Pr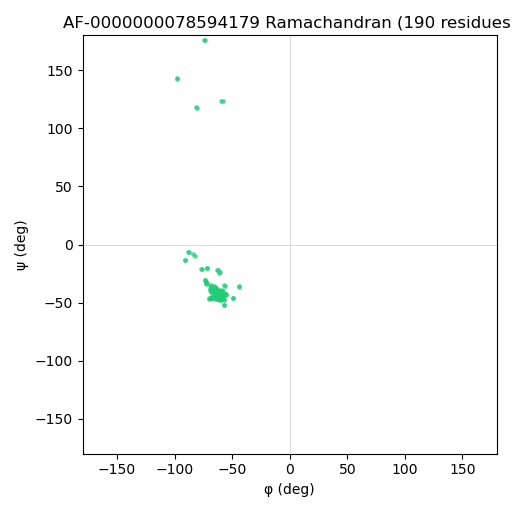otein AF-0000000078594179 (afdb_homodimer)

InterPro domains:
  IPR049215 Protein of unknown function DUF6809 [PF20648] (23-86)

Sequence (194 aa):
MDKDFEDTVKYFMERRISKILLNLKNNAEYNELKIRSRNIENKIMNKLNSEEQNLFIKYEDILDEQLDIAMGKIYKTGFEDSIKIINGIKNIKHMKLMDKDFEDTVKYFMERRISKILLNLKNNAEYNELKIRSRNIENKIMNKLNSEEQNLFIKYEDILDEQLDIAMGKIYKTGFEDSIKIINGIKNIKHMKL

Organism: NCBI:txid1408889

Structure (mmCIF, N/CA/C/O backbone):
data_AF-0000000078594179-model_v1
#
loop_
_entity.id
_entity.type
_entity.pdbx_description
1 polymer 'Uncharacterized protein'
#
loop_
_atom_site.group_PDB
_atom_site.id
_atom_site.type_symbol
_atom_site.label_atom_id
_atom_site.label_alt_id
_atom_site.label_comp_id
_atom_site.label_asym_id
_atom_site.label_entity_id
_atom_site.label_seq_id
_atom_site.pdbx_PDB_ins_code
_atom_site.Cartn_x
_atom_site.Cartn_y
_atom_site.Cartn_z
_atom_site.occupancy
_atom_site.B_iso_or_equiv
_atom_site.auth_seq_id
_atom_site.auth_comp_id
_atom_site.auth_asym_id
_atom_site.auth_atom_id
_atom_site.pdbx_PDB_model_num
ATOM 1 N N . MET A 1 1 ? 11.781 24.422 0.524 1 51.72 1 MET A N 1
ATOM 2 C CA . MET A 1 1 ? 12.047 23.781 1.803 1 51.72 1 MET A CA 1
ATOM 3 C C . MET A 1 1 ? 13.508 23.328 1.893 1 51.72 1 MET A C 1
ATOM 5 O O . MET A 1 1 ? 14.109 22.953 0.884 1 51.72 1 MET A O 1
ATOM 9 N N . ASP A 1 2 ? 14.195 23.562 2.992 1 61.47 2 ASP A N 1
ATOM 10 C CA . ASP A 1 2 ? 15.594 23.234 3.262 1 61.47 2 ASP A CA 1
ATOM 11 C C . ASP A 1 2 ? 15.844 21.734 3.148 1 61.47 2 ASP A C 1
ATOM 13 O O . ASP A 1 2 ? 15.008 20.922 3.572 1 61.47 2 ASP A O 1
ATOM 17 N N . LYS A 1 3 ? 16.719 21.359 2.357 1 70.81 3 LYS A N 1
ATOM 18 C CA . LYS A 1 3 ? 17.109 19.969 2.102 1 70.81 3 LYS A CA 1
ATOM 19 C C . LYS A 1 3 ? 17.234 19.188 3.404 1 70.81 3 LYS A C 1
ATOM 21 O O . LYS A 1 3 ? 16.859 18.016 3.469 1 70.81 3 LYS A O 1
ATOM 26 N N . ASP A 1 4 ? 17.688 19.875 4.348 1 67.38 4 ASP A N 1
ATOM 27 C CA . ASP A 1 4 ? 17.844 19.25 5.652 1 67.38 4 ASP A CA 1
ATOM 28 C C . ASP A 1 4 ? 16.484 18.875 6.25 1 67.38 4 ASP A C 1
ATOM 30 O O . ASP A 1 4 ? 16.328 17.797 6.824 1 67.38 4 ASP A O 1
ATOM 34 N N . PHE A 1 5 ? 15.523 19.812 6.02 1 66.62 5 PHE A N 1
ATOM 35 C CA . PHE A 1 5 ? 14.18 19.578 6.531 1 66.62 5 PHE A CA 1
ATOM 36 C C . PHE A 1 5 ? 13.516 18.438 5.785 1 66.62 5 PHE A C 1
ATOM 38 O O . PHE A 1 5 ? 12.898 17.562 6.398 1 66.62 5 PHE A O 1
ATOM 45 N N . GLU A 1 6 ? 13.805 18.359 4.527 1 71.06 6 GLU A N 1
ATOM 46 C CA . GLU A 1 6 ? 13.234 17.297 3.693 1 71.06 6 GLU A CA 1
ATOM 47 C C . GLU A 1 6 ? 13.797 15.93 4.078 1 71.06 6 GLU A C 1
ATOM 49 O O . GLU A 1 6 ? 13.047 14.953 4.16 1 71.06 6 GLU A O 1
ATOM 54 N N . ASP A 1 7 ? 15.07 15.969 4.395 1 74.81 7 ASP A N 1
ATOM 55 C CA . ASP A 1 7 ? 15.703 14.719 4.797 1 74.81 7 ASP A CA 1
ATOM 56 C C . ASP A 1 7 ? 15.18 14.242 6.148 1 74.81 7 ASP A C 1
ATOM 58 O O . ASP A 1 7 ? 14.969 13.039 6.352 1 74.81 7 ASP A O 1
ATOM 62 N N . THR A 1 8 ? 15 15.188 6.953 1 73.12 8 THR A N 1
ATOM 63 C CA . THR A 1 8 ? 14.477 14.859 8.273 1 73.12 8 THR A CA 1
ATOM 64 C C . THR A 1 8 ? 13.047 14.328 8.172 1 73.12 8 THR A C 1
ATOM 66 O O . THR A 1 8 ? 12.703 13.328 8.805 1 73.12 8 THR A O 1
ATOM 69 N N . VAL A 1 9 ? 12.344 14.922 7.316 1 72.25 9 VAL A N 1
ATOM 70 C CA . VAL A 1 9 ? 10.961 14.492 7.137 1 72.25 9 VAL A CA 1
ATOM 71 C C . VAL A 1 9 ? 10.922 13.094 6.523 1 72.25 9 VAL A C 1
ATOM 73 O O . VAL A 1 9 ? 10.125 12.25 6.938 1 72.25 9 VAL A O 1
ATOM 76 N N . LYS A 1 10 ? 11.828 12.938 5.605 1 77.38 10 LYS A N 1
ATOM 77 C CA . LYS A 1 10 ? 11.898 11.633 4.949 1 77.38 10 LYS A CA 1
ATOM 78 C C . LYS A 1 10 ? 12.211 10.523 5.953 1 77.38 10 LYS A C 1
ATOM 80 O O . LYS A 1 10 ? 11.586 9.461 5.93 1 77.38 10 LYS A O 1
ATOM 85 N N . TYR A 1 11 ? 13.242 10.883 6.75 1 79.44 11 TYR A N 1
ATOM 86 C CA . TYR A 1 11 ? 13.609 9.906 7.766 1 79.44 11 TYR A CA 1
ATOM 87 C C . TYR A 1 11 ? 12.445 9.625 8.711 1 79.44 11 TYR A C 1
ATOM 89 O O . TYR A 1 11 ? 12.148 8.469 9.016 1 79.44 11 TYR A O 1
ATOM 97 N N . PHE A 1 12 ? 11.859 10.648 9.156 1 81 12 PHE A N 1
ATOM 98 C CA . PHE A 1 12 ? 10.703 10.531 10.047 1 81 12 PHE A CA 1
ATOM 99 C C . PHE A 1 12 ? 9.586 9.734 9.383 1 81 12 PHE A C 1
ATOM 101 O O . PHE A 1 12 ? 9 8.844 10.008 1 81 12 PHE A O 1
ATOM 108 N N . MET A 1 13 ? 9.398 9.953 8.172 1 83.94 13 MET A N 1
ATOM 109 C CA . MET A 1 13 ? 8.344 9.289 7.41 1 83.94 13 MET A CA 1
ATOM 110 C C . MET A 1 13 ? 8.586 7.781 7.348 1 83.94 13 MET A C 1
ATOM 112 O O . MET A 1 13 ? 7.66 6.992 7.551 1 83.94 13 MET A O 1
ATOM 116 N N . GLU A 1 14 ? 9.797 7.43 7.07 1 83.62 14 GLU A N 1
ATOM 117 C CA . GLU A 1 14 ? 10.133 6.016 6.941 1 83.62 14 GLU A CA 1
ATOM 118 C C . GLU A 1 14 ? 9.898 5.273 8.258 1 83.62 14 GLU A C 1
ATOM 120 O O . GLU A 1 14 ? 9.391 4.152 8.258 1 83.62 14 GLU A O 1
ATOM 125 N N . ARG A 1 15 ? 10.305 5.957 9.242 1 83.94 15 ARG A N 1
ATOM 126 C CA . ARG A 1 15 ? 10.125 5.348 10.555 1 83.94 15 ARG A CA 1
ATOM 127 C C . ARG A 1 15 ? 8.641 5.238 10.906 1 83.94 15 ARG A C 1
ATOM 129 O O . ARG A 1 15 ? 8.211 4.234 11.477 1 83.94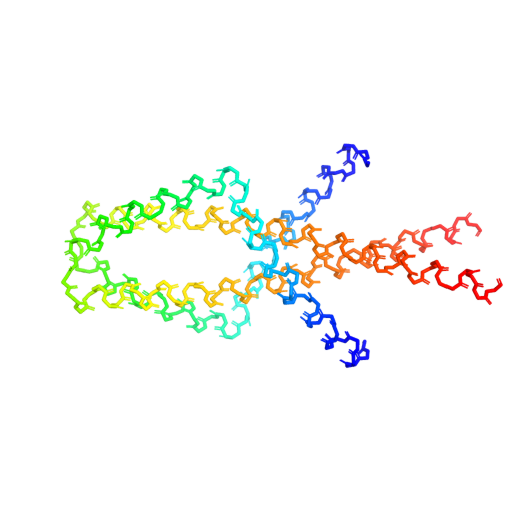 15 ARG A O 1
ATOM 136 N N . ARG A 1 16 ? 7.926 6.23 10.578 1 84.75 16 ARG A N 1
ATOM 137 C CA . ARG A 1 16 ? 6.496 6.25 10.875 1 84.75 16 ARG A CA 1
ATOM 138 C C . ARG A 1 16 ? 5.754 5.195 10.062 1 84.75 16 ARG A C 1
ATOM 140 O O . ARG A 1 16 ? 4.891 4.492 10.594 1 84.75 16 ARG A O 1
ATOM 147 N N . ILE A 1 17 ? 6.16 5.086 8.844 1 86.25 17 ILE A N 1
ATOM 148 C CA . ILE A 1 17 ? 5.52 4.105 7.977 1 86.25 17 ILE A CA 1
ATOM 149 C C . ILE A 1 17 ? 5.758 2.697 8.523 1 86.25 17 ILE A C 1
ATOM 151 O O . ILE A 1 17 ? 4.836 1.881 8.57 1 86.25 17 ILE A O 1
ATOM 155 N N . SER A 1 18 ? 7.008 2.469 8.906 1 84.81 18 SER A N 1
ATOM 156 C CA . SER A 1 18 ? 7.332 1.173 9.492 1 84.81 18 SER A CA 1
ATOM 157 C C . SER A 1 18 ? 6.457 0.879 10.703 1 84.81 18 SER A C 1
ATOM 159 O O . SER A 1 18 ? 5.969 -0.24 10.867 1 84.81 18 SER A O 1
ATOM 161 N N . LYS A 1 19 ? 6.289 1.886 11.508 1 87.25 19 LYS A N 1
ATOM 162 C CA . LYS A 1 19 ? 5.465 1.727 12.703 1 87.25 19 LYS A CA 1
ATOM 163 C C . LYS A 1 19 ? 4.004 1.475 12.336 1 87.25 19 LYS A C 1
ATOM 165 O O . LYS A 1 19 ? 3.334 0.655 12.969 1 87.25 19 LYS A O 1
ATOM 170 N N . ILE A 1 20 ? 3.555 2.121 11.352 1 87.69 20 ILE A N 1
ATOM 171 C CA . ILE A 1 20 ? 2.182 1.957 10.891 1 87.69 20 ILE A CA 1
ATOM 172 C C . ILE A 1 20 ? 1.968 0.526 10.398 1 87.69 20 ILE A C 1
ATOM 174 O O . ILE A 1 20 ? 0.98 -0.118 10.758 1 87.69 20 ILE A O 1
ATOM 178 N N . LEU A 1 21 ? 2.934 0.076 9.633 1 85.88 21 LEU A N 1
ATOM 179 C CA . LEU A 1 21 ? 2.824 -1.272 9.086 1 85.88 21 LEU A CA 1
ATOM 180 C C . LEU A 1 21 ? 2.809 -2.312 10.203 1 85.88 21 LEU A C 1
ATOM 182 O O . LEU A 1 21 ? 2.057 -3.287 10.133 1 85.88 21 LEU A O 1
ATOM 186 N N . LEU A 1 22 ? 3.605 -2.061 11.188 1 86.12 22 LEU A N 1
ATOM 187 C CA . LEU A 1 22 ? 3.625 -2.961 12.336 1 86.12 22 LEU A CA 1
ATOM 188 C C . LEU A 1 22 ? 2.281 -2.949 13.062 1 86.12 22 LEU A C 1
ATOM 190 O O . LEU A 1 22 ? 1.791 -3.998 13.484 1 86.12 22 LEU A O 1
ATOM 194 N N . ASN A 1 23 ? 1.723 -1.773 13.102 1 88 23 ASN A N 1
ATOM 195 C CA . ASN A 1 23 ? 0.461 -1.625 13.812 1 88 23 ASN A CA 1
ATOM 196 C C . ASN A 1 23 ? -0.711 -2.178 13.008 1 88 23 ASN A C 1
ATOM 198 O O . ASN A 1 23 ? -1.782 -2.436 13.562 1 88 23 ASN A O 1
ATOM 202 N N . LEU A 1 24 ? -0.526 -2.273 11.773 1 88.25 24 LEU A N 1
ATOM 203 C CA . LEU A 1 24 ? -1.584 -2.824 10.93 1 88.25 24 LEU A CA 1
ATOM 204 C C . LEU A 1 24 ? -1.908 -4.258 11.336 1 88.25 24 LEU A C 1
ATOM 206 O O . LEU A 1 24 ? -3.02 -4.738 11.102 1 88.25 24 LEU A O 1
ATOM 210 N N . LYS A 1 25 ? -0.965 -4.887 11.945 1 86 25 LYS A N 1
ATOM 211 C CA . LYS A 1 25 ? -1.179 -6.25 12.414 1 86 25 LYS A CA 1
ATOM 212 C C . LYS A 1 25 ? -2.279 -6.301 13.477 1 86 25 LYS A C 1
ATOM 214 O O . LYS A 1 25 ? -2.857 -7.359 13.727 1 86 25 LYS A O 1
ATOM 219 N N . ASN A 1 26 ? -2.482 -5.164 14.062 1 88.88 26 ASN A N 1
ATOM 220 C CA . ASN A 1 26 ? -3.516 -5.094 15.094 1 88.88 26 ASN A CA 1
ATOM 221 C C . ASN A 1 26 ? -4.883 -4.773 14.492 1 88.88 26 ASN A C 1
ATOM 223 O O . ASN A 1 26 ? -5.891 -4.758 15.203 1 88.88 26 ASN A O 1
ATOM 227 N N . ASN A 1 27 ? -4.945 -4.5 13.281 1 90.62 27 ASN A N 1
ATOM 228 C CA . ASN A 1 27 ? -6.203 -4.293 12.57 1 90.62 27 ASN A CA 1
ATOM 229 C C . ASN A 1 27 ? -6.852 -5.621 12.188 1 90.62 27 ASN A C 1
ATOM 231 O O . ASN A 1 27 ? -6.293 -6.383 11.391 1 90.62 27 ASN A O 1
ATOM 235 N N . ALA A 1 28 ? -8.008 -5.824 12.727 1 92.94 28 ALA A N 1
ATOM 236 C CA . ALA A 1 28 ? -8.664 -7.121 12.578 1 92.94 28 ALA A CA 1
ATOM 237 C C . ALA A 1 28 ? -8.961 -7.422 11.117 1 92.94 28 ALA A C 1
ATOM 239 O O . ALA A 1 28 ? -8.734 -8.539 10.648 1 92.94 28 ALA A O 1
ATOM 240 N N . GLU A 1 29 ? -9.492 -6.406 10.438 1 94.25 29 GLU A N 1
ATOM 241 C CA . GLU A 1 29 ? -9.828 -6.598 9.031 1 94.25 29 GLU A CA 1
ATOM 242 C C . GLU A 1 29 ? -8.578 -6.883 8.203 1 94.25 29 GLU A C 1
ATOM 244 O O . GLU A 1 29 ? -8.57 -7.789 7.367 1 94.25 29 GLU A O 1
ATOM 249 N N . TYR A 1 30 ? -7.586 -6.199 8.406 1 93.94 30 TYR A N 1
ATOM 250 C CA . TYR A 1 30 ? -6.324 -6.395 7.703 1 93.94 30 TYR A CA 1
ATOM 251 C C . TYR A 1 30 ? -5.77 -7.793 7.957 1 93.94 30 TYR A C 1
ATOM 253 O O . TYR A 1 30 ? -5.324 -8.469 7.027 1 93.94 30 TYR A O 1
ATOM 261 N N . ASN A 1 31 ? -5.797 -8.188 9.164 1 93.94 31 ASN A N 1
ATOM 262 C CA . ASN A 1 31 ? -5.281 -9.5 9.539 1 93.94 31 ASN A CA 1
ATOM 263 C C . ASN A 1 31 ? -6.074 -10.625 8.883 1 93.94 31 ASN A C 1
ATOM 265 O O . ASN A 1 31 ? -5.496 -11.625 8.453 1 93.94 31 ASN A O 1
ATOM 269 N N . GLU A 1 32 ? -7.336 -10.406 8.898 1 96.31 32 GLU A N 1
ATOM 270 C CA . GLU A 1 32 ? -8.164 -11.406 8.234 1 96.31 32 GLU A CA 1
ATOM 271 C C . GLU A 1 32 ? -7.793 -11.531 6.754 1 96.31 32 GLU A C 1
ATOM 273 O O . GLU A 1 32 ? -7.688 -12.641 6.23 1 96.31 32 GLU A O 1
ATOM 278 N N . LEU A 1 33 ? -7.656 -10.445 6.117 1 95.94 33 LEU A N 1
ATOM 279 C CA . LEU A 1 33 ? -7.262 -10.438 4.715 1 95.94 33 LEU A CA 1
ATOM 280 C C . LEU A 1 33 ? -5.895 -11.086 4.531 1 95.94 33 LEU A C 1
ATOM 282 O O . LEU A 1 33 ? -5.676 -11.828 3.57 1 95.94 33 LEU A O 1
ATOM 286 N N . LYS A 1 34 ? -4.969 -10.812 5.441 1 94.06 34 LYS A N 1
ATOM 287 C CA . LYS A 1 34 ? -3.637 -11.406 5.383 1 94.06 34 LYS A CA 1
ATOM 288 C C . LYS A 1 34 ? -3.709 -12.93 5.48 1 94.06 34 LYS A C 1
ATOM 290 O O . LYS A 1 34 ? -3.029 -13.641 4.734 1 94.06 34 LYS A O 1
ATOM 295 N N . ILE A 1 35 ? -4.484 -13.414 6.363 1 95.75 35 ILE A N 1
ATOM 296 C CA . ILE A 1 35 ? -4.664 -14.852 6.531 1 95.75 35 ILE A CA 1
ATOM 297 C C . ILE A 1 35 ? -5.25 -15.453 5.258 1 95.75 35 ILE A C 1
ATOM 299 O O . ILE A 1 35 ? -4.777 -16.484 4.777 1 95.75 35 ILE A O 1
ATOM 303 N N . ARG A 1 36 ? -6.273 -14.812 4.727 1 96.25 36 ARG A N 1
ATOM 304 C CA . ARG A 1 36 ? -6.91 -15.297 3.508 1 96.25 36 ARG A CA 1
ATOM 305 C C . ARG A 1 36 ? -5.922 -15.336 2.35 1 96.25 36 ARG A C 1
ATOM 307 O O . ARG A 1 36 ? -5.863 -16.328 1.609 1 96.25 36 ARG A O 1
ATOM 314 N N . SER A 1 37 ? -5.133 -14.273 2.162 1 96.31 37 SER A N 1
ATOM 315 C CA . SER A 1 37 ? -4.156 -14.242 1.078 1 96.31 37 SER A CA 1
ATOM 316 C C . SER A 1 37 ? -3.088 -15.312 1.26 1 96.31 37 SER A C 1
ATOM 318 O O . SER A 1 37 ? -2.676 -15.953 0.292 1 96.31 37 SER A O 1
ATOM 320 N N . ARG A 1 38 ? -2.656 -15.539 2.496 1 95.44 38 ARG A N 1
ATOM 321 C CA . ARG A 1 38 ? -1.654 -16.562 2.777 1 95.44 38 ARG A CA 1
ATOM 322 C C . ARG A 1 38 ? -2.18 -17.953 2.439 1 95.44 38 ARG A C 1
ATOM 324 O O . ARG A 1 38 ? -1.444 -18.797 1.912 1 95.44 38 ARG A O 1
ATOM 331 N N . ASN A 1 39 ? -3.424 -18.188 2.805 1 96.75 39 ASN A N 1
ATOM 332 C CA . ASN A 1 39 ? -4.035 -19.484 2.482 1 96.75 39 ASN A CA 1
ATOM 333 C C . ASN A 1 39 ? -4.039 -19.734 0.977 1 96.75 39 ASN A C 1
ATOM 335 O O . ASN A 1 39 ? -3.717 -20.828 0.529 1 96.75 39 ASN A O 1
ATOM 339 N N . ILE A 1 40 ? -4.375 -18.781 0.259 1 95.94 40 ILE A N 1
ATOM 340 C CA . ILE A 1 40 ? -4.422 -18.922 -1.192 1 95.94 40 ILE A CA 1
ATOM 341 C C . ILE A 1 40 ? -3.004 -19.078 -1.742 1 95.94 40 ILE A C 1
ATOM 343 O O .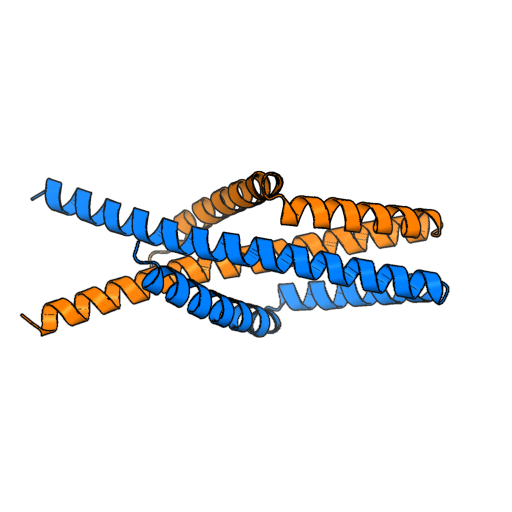 ILE A 1 40 ? -2.762 -19.906 -2.625 1 95.94 40 ILE A O 1
ATOM 347 N N . GLU A 1 41 ? -2.078 -18.203 -1.248 1 95.56 41 GLU A N 1
ATOM 348 C CA . GLU A 1 41 ? -0.669 -18.312 -1.617 1 95.56 41 GLU A CA 1
ATOM 349 C C . GLU A 1 41 ? -0.168 -19.75 -1.435 1 95.56 41 GLU A C 1
ATOM 351 O O . GLU A 1 41 ? 0.475 -20.297 -2.326 1 95.56 41 GLU A O 1
ATOM 356 N N . ASN A 1 42 ? -0.465 -20.359 -0.345 1 95.75 42 ASN A N 1
ATOM 357 C CA . ASN A 1 42 ? -0.043 -21.734 -0.068 1 95.75 42 ASN A CA 1
ATOM 358 C C . ASN A 1 42 ? -0.627 -22.703 -1.078 1 95.75 42 ASN A C 1
ATOM 360 O O . ASN A 1 42 ? 0.067 -23.609 -1.543 1 95.75 42 ASN A O 1
ATOM 364 N N . LYS A 1 43 ? -1.898 -22.547 -1.332 1 95 43 LYS A N 1
ATOM 365 C CA . LYS A 1 43 ? -2.551 -23.422 -2.309 1 95 43 LYS A CA 1
ATOM 366 C C . LYS A 1 43 ? -1.881 -23.312 -3.676 1 95 43 LYS A C 1
ATOM 368 O O . LYS A 1 43 ? -1.657 -24.328 -4.344 1 95 43 LYS A O 1
ATOM 373 N N . ILE A 1 44 ? -1.537 -22.109 -4.07 1 94.31 44 ILE A N 1
ATOM 374 C CA . ILE A 1 44 ? -0.908 -21.859 -5.367 1 94.31 44 ILE A CA 1
ATOM 375 C C . ILE A 1 44 ? 0.515 -22.422 -5.359 1 94.31 44 ILE A C 1
ATOM 377 O O . ILE A 1 44 ? 0.924 -23.109 -6.293 1 94.31 44 ILE A O 1
ATOM 381 N N . MET A 1 45 ? 1.243 -22.141 -4.316 1 93.56 45 MET A N 1
ATOM 382 C CA . MET A 1 45 ? 2.625 -22.594 -4.176 1 93.56 45 MET A CA 1
ATOM 383 C C . MET A 1 45 ? 2.713 -24.109 -4.289 1 93.56 45 MET A C 1
ATOM 385 O O . MET A 1 45 ? 3.658 -24.641 -4.879 1 93.56 45 MET A O 1
ATOM 389 N N . ASN A 1 46 ? 1.721 -24.766 -3.791 1 94.31 46 ASN A N 1
ATOM 390 C CA . ASN A 1 46 ? 1.714 -26.219 -3.793 1 94.31 46 ASN A CA 1
ATOM 391 C C . ASN A 1 46 ? 1.506 -26.781 -5.199 1 94.31 46 ASN A C 1
ATOM 393 O O . ASN A 1 46 ? 1.785 -27.953 -5.453 1 94.31 46 ASN A O 1
ATOM 397 N N . LYS A 1 47 ? 0.98 -25.953 -6.039 1 92.12 47 LYS A N 1
ATOM 398 C CA . LYS A 1 47 ? 0.725 -26.406 -7.406 1 92.12 47 LYS A CA 1
ATOM 399 C C . LYS A 1 47 ? 1.925 -26.125 -8.305 1 92.12 47 LYS A C 1
ATOM 401 O O . LYS A 1 47 ? 2.008 -26.656 -9.422 1 92.12 47 LYS A O 1
ATOM 406 N N . LEU A 1 48 ? 2.838 -25.344 -7.867 1 93.38 48 LEU A N 1
ATOM 407 C CA . LEU A 1 48 ? 3.971 -24.875 -8.664 1 93.38 48 LEU A CA 1
ATOM 408 C C . LEU A 1 48 ? 5.211 -25.719 -8.383 1 93.38 48 LEU A C 1
ATOM 410 O O . LEU A 1 48 ? 5.391 -26.219 -7.266 1 93.38 48 LEU A O 1
ATOM 414 N N . ASN A 1 49 ? 6.008 -25.984 -9.414 1 94.06 49 ASN A N 1
ATOM 415 C CA . ASN A 1 49 ? 7.305 -26.609 -9.18 1 94.06 49 ASN A CA 1
ATOM 416 C C . ASN A 1 49 ? 8.297 -25.625 -8.578 1 94.06 49 ASN A C 1
ATOM 418 O O . ASN A 1 49 ? 7.973 -24.453 -8.367 1 94.06 49 ASN A O 1
ATOM 422 N N . SER A 1 50 ? 9.5 -26.031 -8.219 1 94.56 50 SER A N 1
ATOM 423 C CA . SER A 1 50 ? 10.461 -25.219 -7.473 1 94.56 50 SER A CA 1
ATOM 424 C C . SER A 1 50 ? 10.812 -23.938 -8.227 1 94.56 50 SER A C 1
ATOM 426 O O . SER A 1 50 ? 10.93 -22.875 -7.621 1 94.56 50 SER A O 1
ATOM 428 N N . GLU A 1 51 ? 11.062 -24 -9.531 1 93.81 51 GLU A N 1
ATOM 429 C CA . GLU A 1 51 ? 11.391 -22.828 -10.336 1 93.81 51 GLU A CA 1
ATOM 430 C C . GLU A 1 51 ? 10.242 -21.828 -10.328 1 93.81 51 GLU A C 1
ATOM 432 O O . GLU A 1 51 ? 10.469 -20.625 -10.172 1 93.81 51 GLU A O 1
ATOM 437 N N . GLU A 1 52 ? 9.07 -22.391 -10.43 1 91.94 52 GLU A N 1
ATOM 438 C CA . GLU A 1 52 ? 7.879 -21.547 -10.461 1 91.94 52 GLU A CA 1
ATOM 439 C C . GLU A 1 52 ? 7.586 -20.953 -9.086 1 91.94 52 GLU A C 1
ATOM 441 O O . GLU A 1 52 ? 7.105 -19.812 -8.984 1 91.94 52 GLU A O 1
ATOM 446 N N . GLN A 1 53 ? 7.883 -21.688 -8.047 1 94.94 53 GLN A N 1
ATOM 447 C CA . GLN A 1 53 ? 7.781 -21.156 -6.691 1 94.94 53 GLN A CA 1
ATOM 448 C C . GLN A 1 53 ? 8.719 -19.969 -6.5 1 94.94 53 GLN A C 1
ATOM 450 O O . GLN A 1 53 ? 8.344 -18.953 -5.891 1 94.94 53 GLN A O 1
ATOM 455 N N . ASN A 1 54 ? 9.836 -20.094 -7.043 1 95.69 54 ASN A N 1
ATOM 456 C CA . ASN A 1 54 ? 10.789 -18.984 -6.961 1 95.69 54 ASN A CA 1
ATOM 457 C C . ASN A 1 54 ? 10.297 -17.766 -7.715 1 95.69 54 ASN A C 1
ATOM 459 O O . ASN A 1 54 ? 10.516 -16.625 -7.273 1 95.69 54 ASN A O 1
ATOM 463 N N . LEU A 1 55 ? 9.68 -17.984 -8.836 1 94.62 55 LEU A N 1
ATOM 464 C CA . LEU A 1 55 ? 9.094 -16.891 -9.594 1 94.62 55 LEU A CA 1
ATOM 465 C C . LEU A 1 55 ? 8.016 -16.188 -8.781 1 94.62 55 LEU A C 1
ATOM 467 O O . LEU A 1 55 ? 7.926 -14.953 -8.789 1 94.62 55 LEU A O 1
ATOM 471 N N . PHE A 1 56 ? 7.223 -16.953 -8.062 1 95.75 56 PHE A N 1
ATOM 472 C CA . PHE A 1 56 ? 6.152 -16.406 -7.242 1 95.75 56 PHE A CA 1
ATOM 473 C C . PHE A 1 56 ? 6.719 -15.555 -6.105 1 95.75 56 PHE A C 1
ATOM 475 O O . PHE A 1 56 ? 6.199 -14.477 -5.809 1 95.75 56 PHE A O 1
ATOM 482 N N . ILE A 1 57 ? 7.773 -16.016 -5.531 1 95.81 57 ILE A N 1
ATOM 483 C CA . ILE A 1 57 ? 8.43 -15.273 -4.461 1 95.81 57 ILE A CA 1
ATOM 484 C C . ILE A 1 57 ? 8.961 -13.945 -5.004 1 95.81 57 ILE A C 1
ATOM 486 O O . ILE A 1 57 ? 8.805 -12.906 -4.367 1 95.81 57 ILE A O 1
ATOM 490 N N . LYS A 1 58 ? 9.555 -13.969 -6.18 1 96.31 58 LYS A N 1
ATOM 491 C CA . LYS A 1 58 ? 10.031 -12.742 -6.812 1 96.31 58 LYS A CA 1
ATOM 492 C C . LYS A 1 58 ? 8.883 -11.781 -7.086 1 96.31 58 LYS A C 1
ATOM 494 O O . LYS A 1 58 ? 9.023 -10.57 -6.902 1 96.31 58 LYS A O 1
ATOM 499 N N . TYR A 1 59 ? 7.777 -12.359 -7.523 1 96.81 59 TYR A N 1
ATOM 500 C CA . TYR A 1 59 ? 6.559 -11.594 -7.758 1 96.81 59 TYR A CA 1
ATOM 501 C C . TYR A 1 59 ? 6.129 -10.852 -6.492 1 96.81 59 TYR A C 1
ATOM 503 O O . TYR A 1 59 ? 5.84 -9.656 -6.531 1 96.81 59 TYR A O 1
ATOM 511 N N . GLU A 1 60 ? 6.113 -11.547 -5.395 1 94.31 60 GLU A N 1
ATOM 512 C CA . GLU A 1 60 ? 5.723 -10.953 -4.121 1 94.31 60 GLU A CA 1
ATOM 513 C C . GLU A 1 60 ? 6.703 -9.867 -3.695 1 94.31 60 GLU A C 1
ATOM 515 O O . GLU A 1 60 ? 6.297 -8.828 -3.162 1 94.31 60 GLU A O 1
ATOM 520 N N . ASP A 1 61 ? 7.973 -10.094 -3.908 1 95 61 ASP A N 1
ATOM 521 C CA . ASP A 1 61 ? 9 -9.102 -3.58 1 95 61 ASP A CA 1
ATOM 522 C C . ASP A 1 61 ? 8.781 -7.809 -4.355 1 95 61 ASP A C 1
ATOM 524 O O . ASP A 1 61 ? 8.914 -6.715 -3.799 1 95 61 ASP A O 1
ATOM 528 N N . ILE A 1 62 ? 8.508 -7.926 -5.57 1 95.75 62 ILE A N 1
ATOM 529 C CA . ILE A 1 62 ? 8.281 -6.762 -6.422 1 95.75 62 ILE A CA 1
ATOM 530 C C . ILE A 1 62 ? 7.043 -6.008 -5.953 1 95.75 62 ILE A C 1
ATOM 532 O O . ILE A 1 62 ? 7.031 -4.777 -5.918 1 95.75 62 ILE A O 1
ATOM 536 N N . LEU A 1 63 ? 5.977 -6.73 -5.574 1 93.19 63 LEU A N 1
ATOM 537 C CA . LEU A 1 63 ? 4.766 -6.105 -5.051 1 93.19 63 LEU A CA 1
ATOM 538 C C . LEU A 1 63 ? 5.07 -5.312 -3.783 1 93.19 63 LEU A C 1
ATOM 540 O O . LEU A 1 63 ? 4.527 -4.223 -3.584 1 93.19 63 LEU A O 1
ATOM 544 N N . ASP A 1 64 ? 5.918 -5.832 -2.898 1 90.06 64 ASP A N 1
ATOM 545 C CA . ASP A 1 64 ? 6.316 -5.141 -1.674 1 90.06 64 ASP A CA 1
ATOM 546 C C . ASP A 1 64 ? 7.055 -3.844 -1.989 1 90.06 64 ASP A C 1
ATOM 548 O O . ASP A 1 64 ? 6.852 -2.83 -1.318 1 90.06 64 ASP A O 1
ATOM 552 N N . GLU A 1 65 ? 7.879 -3.865 -2.967 1 91.38 65 GLU A N 1
ATOM 553 C CA . GLU A 1 65 ? 8.594 -2.662 -3.379 1 91.38 65 GLU A CA 1
ATOM 554 C C . GLU A 1 65 ? 7.633 -1.604 -3.91 1 91.38 65 GLU A C 1
ATOM 556 O O . GLU A 1 65 ? 7.781 -0.416 -3.613 1 91.38 65 GLU A O 1
ATOM 561 N N . GLN A 1 66 ? 6.676 -2.014 -4.707 1 91.44 66 GLN A N 1
ATOM 562 C CA . GLN A 1 66 ? 5.645 -1.1 -5.191 1 91.44 66 GLN A CA 1
ATOM 563 C C . GLN A 1 66 ? 4.883 -0.465 -4.035 1 91.44 66 GLN A C 1
ATOM 565 O O . GLN A 1 66 ? 4.617 0.738 -4.043 1 91.44 66 GLN A O 1
ATOM 570 N N . LEU A 1 67 ? 4.562 -1.271 -3.078 1 89.19 67 LEU A N 1
ATOM 571 C CA . LEU A 1 67 ? 3.83 -0.814 -1.902 1 89.19 67 LEU A CA 1
ATOM 572 C C . LEU A 1 67 ? 4.633 0.231 -1.134 1 89.19 67 LEU A C 1
ATOM 574 O O . LEU A 1 67 ? 4.078 1.231 -0.674 1 89.19 67 LEU A O 1
ATOM 578 N N . ASP A 1 68 ? 5.879 -0.028 -1.003 1 87.69 68 ASP A N 1
ATOM 579 C CA . ASP A 1 68 ? 6.742 0.916 -0.301 1 87.69 68 ASP A CA 1
ATOM 580 C C . ASP A 1 68 ? 6.707 2.291 -0.965 1 87.69 68 ASP A C 1
ATOM 582 O O . ASP A 1 68 ? 6.613 3.312 -0.283 1 87.69 68 ASP A O 1
ATOM 586 N N . ILE A 1 69 ? 6.785 2.309 -2.242 1 89.75 69 ILE A N 1
ATOM 587 C CA . ILE A 1 69 ? 6.77 3.564 -2.986 1 89.75 69 ILE A CA 1
ATOM 588 C C . ILE A 1 69 ? 5.426 4.262 -2.785 1 89.75 69 ILE A C 1
ATOM 590 O O . ILE A 1 69 ? 5.379 5.461 -2.494 1 89.75 69 ILE A O 1
ATOM 594 N N . ALA A 1 70 ? 4.348 3.516 -2.924 1 89.94 70 ALA A N 1
ATOM 595 C CA . ALA A 1 70 ? 3.008 4.074 -2.773 1 89.94 70 ALA A CA 1
ATOM 596 C C . ALA A 1 70 ? 2.801 4.637 -1.371 1 89.94 70 ALA A C 1
ATOM 598 O O . ALA A 1 70 ? 2.285 5.746 -1.21 1 89.94 70 ALA A O 1
ATOM 599 N N . MET A 1 71 ? 3.236 3.949 -0.369 1 88.62 71 MET A N 1
ATOM 600 C CA . MET A 1 71 ? 3.061 4.363 1.02 1 88.62 71 MET A CA 1
ATOM 601 C C . MET A 1 71 ? 3.822 5.656 1.303 1 88.62 71 MET A C 1
ATOM 603 O O . MET A 1 71 ? 3.326 6.531 2.012 1 88.62 71 MET A O 1
ATOM 607 N N . GLY A 1 72 ? 4.984 5.703 0.821 1 88.69 72 GLY A N 1
ATOM 608 C CA . GLY A 1 72 ? 5.746 6.934 0.975 1 88.69 72 GLY A CA 1
ATOM 609 C C . GLY A 1 72 ? 5.059 8.141 0.368 1 88.69 72 GLY A C 1
ATOM 610 O O . GLY A 1 72 ? 4.973 9.195 1 1 88.69 72 GLY A O 1
ATOM 611 N N . LYS A 1 73 ? 4.562 7.949 -0.807 1 89.25 73 LYS A N 1
ATOM 612 C CA . LYS A 1 73 ? 3.861 9.023 -1.502 1 89.25 73 LYS A CA 1
ATOM 613 C C . LYS A 1 73 ? 2.582 9.406 -0.767 1 89.25 73 LYS A C 1
ATOM 615 O O . LYS A 1 73 ? 2.248 10.594 -0.669 1 89.25 73 LYS A O 1
ATOM 620 N N . ILE A 1 74 ? 1.916 8.445 -0.292 1 91.62 74 ILE A N 1
ATOM 621 C CA . ILE A 1 74 ? 0.645 8.672 0.386 1 91.62 74 ILE A CA 1
ATOM 622 C C . ILE A 1 74 ? 0.888 9.414 1.699 1 91.62 74 ILE A C 1
ATOM 624 O O . ILE A 1 74 ? 0.185 10.383 2.014 1 91.62 74 ILE A O 1
ATOM 628 N N . TYR A 1 75 ? 1.831 8.992 2.441 1 90.94 75 TYR A N 1
ATOM 629 C CA . TYR A 1 75 ? 2.176 9.68 3.682 1 90.94 75 TYR A CA 1
ATOM 630 C C . TYR A 1 75 ? 2.521 11.141 3.422 1 90.94 75 TYR A C 1
ATOM 632 O O . TYR A 1 75 ? 2.014 12.039 4.102 1 90.94 75 TYR A O 1
ATOM 640 N N . LYS A 1 76 ? 3.408 11.352 2.5 1 88.25 76 LYS A N 1
ATOM 641 C CA . LYS A 1 76 ? 3.834 12.711 2.16 1 88.25 76 LYS A CA 1
ATOM 642 C C . LYS A 1 76 ? 2.643 13.578 1.758 1 88.25 76 LYS A C 1
ATOM 644 O O . LYS A 1 76 ? 2.545 14.734 2.166 1 88.25 76 LYS A O 1
ATOM 649 N N . THR A 1 77 ? 1.771 13.039 0.985 1 88 77 THR A N 1
ATOM 650 C CA . THR A 1 77 ? 0.603 13.781 0.528 1 88 77 THR A CA 1
ATOM 651 C C . THR A 1 77 ? -0.311 14.133 1.7 1 88 77 THR A C 1
ATOM 653 O O . THR A 1 77 ? -0.802 15.258 1.8 1 88 77 THR A O 1
ATOM 656 N N . GLY A 1 78 ? -0.564 13.125 2.557 1 87.69 78 GLY A N 1
ATOM 657 C CA . GLY A 1 78 ? -1.327 13.422 3.76 1 87.69 78 GLY A CA 1
ATOM 658 C C . GLY A 1 78 ? -0.722 14.539 4.594 1 87.69 78 GLY A C 1
ATOM 659 O O . GLY A 1 78 ? -1.434 15.43 5.055 1 87.69 78 GLY A O 1
ATOM 660 N N . PHE A 1 79 ? 0.524 14.523 4.754 1 86.19 79 PHE A N 1
ATOM 661 C CA . PHE A 1 79 ? 1.271 15.523 5.5 1 86.19 79 PHE A CA 1
ATOM 662 C C . PHE A 1 79 ? 1.115 16.906 4.863 1 86.19 79 PHE A C 1
ATOM 664 O O . PHE A 1 79 ? 0.792 17.875 5.547 1 86.19 79 PHE A O 1
ATOM 671 N N . GLU A 1 80 ? 1.276 16.953 3.588 1 86.25 80 GLU A N 1
ATOM 672 C CA . GLU A 1 80 ? 1.2 18.219 2.857 1 86.25 80 GLU A CA 1
ATOM 673 C C . GLU A 1 80 ? -0.219 18.766 2.869 1 86.25 80 GLU A C 1
ATOM 675 O O . GLU A 1 80 ? -0.413 19.984 2.959 1 86.25 80 GLU A O 1
ATOM 680 N N . ASP A 1 81 ? -1.179 17.891 2.729 1 85.94 81 ASP A N 1
ATOM 681 C CA . ASP A 1 81 ? -2.57 18.328 2.738 1 85.94 81 ASP A CA 1
ATOM 682 C C . ASP A 1 81 ? -2.936 18.969 4.078 1 85.94 81 ASP A C 1
ATOM 684 O O . ASP A 1 81 ? -3.686 19.953 4.125 1 85.94 81 ASP A O 1
ATOM 688 N N . SER A 1 82 ? -2.457 18.375 5.09 1 85.81 82 SER A N 1
ATOM 689 C CA 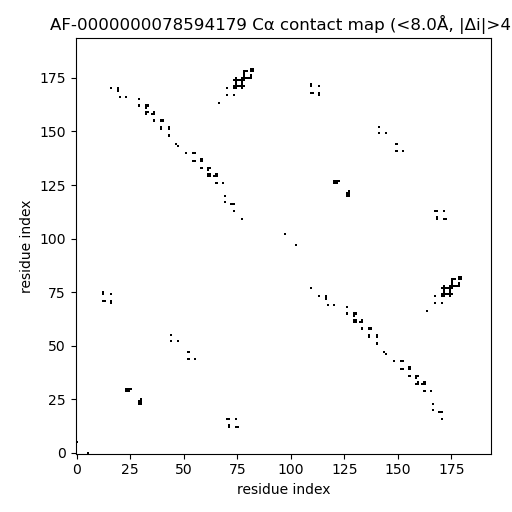. SER A 1 82 ? -2.719 18.938 6.414 1 85.81 82 SER A CA 1
ATOM 690 C C . SER A 1 82 ? -2.166 20.359 6.539 1 85.81 82 SER A C 1
ATOM 692 O O . SER A 1 82 ? -2.84 21.25 7.055 1 85.81 82 SER A O 1
ATOM 694 N N . ILE A 1 83 ? -0.985 20.578 6.047 1 83.12 83 ILE A N 1
ATOM 695 C CA . ILE A 1 83 ? -0.36 21.891 6.082 1 83.12 83 ILE A CA 1
ATOM 696 C C . ILE A 1 83 ? -1.203 22.891 5.285 1 83.12 83 ILE A C 1
ATOM 698 O O . ILE A 1 83 ? -1.438 24.016 5.73 1 83.12 83 ILE A O 1
ATOM 702 N N . LYS A 1 84 ? -1.66 22.453 4.164 1 82.94 84 LYS A N 1
ATOM 703 C CA . LYS A 1 84 ? -2.469 23.328 3.312 1 82.94 84 LYS A CA 1
ATOM 704 C C . LYS A 1 84 ? -3.777 23.703 4 1 82.94 84 LYS A C 1
ATOM 706 O O . LYS A 1 84 ? -4.211 24.859 3.928 1 82.94 84 LYS A O 1
ATOM 711 N N . ILE A 1 85 ? -4.363 22.797 4.637 1 80.25 85 ILE A N 1
ATOM 712 C CA . ILE A 1 85 ? -5.629 23.031 5.328 1 80.25 85 ILE A CA 1
ATOM 713 C C . ILE A 1 85 ? -5.402 23.984 6.504 1 80.25 85 ILE A C 1
ATOM 715 O O . ILE A 1 85 ? -6.156 24.938 6.688 1 80.25 85 ILE A O 1
ATOM 719 N N . ILE A 1 86 ? -4.426 23.75 7.219 1 79.44 86 ILE A N 1
ATOM 720 C CA . ILE A 1 86 ? -4.125 24.578 8.383 1 79.44 86 ILE A CA 1
ATOM 721 C C . ILE A 1 86 ? -3.818 26.016 7.938 1 79.44 86 ILE A C 1
ATOM 723 O O . ILE A 1 86 ? -4.293 26.969 8.547 1 79.44 86 ILE A O 1
ATOM 727 N N . ASN A 1 87 ? -3.049 26.047 6.871 1 77.69 87 ASN A N 1
ATOM 728 C CA . ASN A 1 87 ? -2.74 27.375 6.332 1 77.69 87 ASN A CA 1
ATOM 729 C C . ASN A 1 87 ? -3.99 28.062 5.793 1 77.69 87 ASN A C 1
ATOM 731 O O . ASN A 1 87 ? -4.145 29.281 5.941 1 77.69 87 ASN A O 1
ATOM 735 N N . GLY A 1 88 ? -4.82 27.312 5.219 1 69.75 88 GLY A N 1
ATOM 736 C CA . GLY A 1 88 ? -6.086 27.859 4.754 1 69.75 88 GLY A CA 1
ATOM 737 C C . GLY A 1 88 ? -6.961 28.375 5.883 1 69.75 88 GLY A C 1
ATOM 738 O O . GLY A 1 88 ? -7.547 29.453 5.773 1 69.75 88 GLY A O 1
ATOM 739 N N . ILE A 1 89 ? -7.016 27.688 6.906 1 70.06 89 ILE A N 1
ATOM 740 C CA . ILE A 1 89 ? -7.812 28.078 8.07 1 70.06 89 ILE A CA 1
ATOM 741 C C . ILE A 1 89 ? -7.227 29.328 8.703 1 70.06 89 ILE A C 1
ATOM 743 O O . ILE A 1 89 ? -7.965 30.25 9.07 1 70.06 89 ILE A O 1
ATOM 747 N N . LYS A 1 90 ? -5.961 29.453 8.742 1 74.56 90 LYS A N 1
ATOM 748 C CA . LYS A 1 90 ? -5.293 30.625 9.305 1 74.56 90 LYS A CA 1
ATOM 749 C C . LYS A 1 90 ? -5.559 31.875 8.461 1 74.56 90 LYS A C 1
ATOM 751 O O . LYS A 1 90 ? -5.801 32.969 9 1 74.56 90 LYS A O 1
ATOM 756 N N . ASN A 1 91 ? -5.562 31.641 7.223 1 74.06 91 ASN A N 1
ATOM 757 C CA . ASN A 1 91 ? -5.805 32.75 6.312 1 74.06 91 ASN A CA 1
ATOM 758 C C . ASN A 1 91 ? -7.234 33.281 6.434 1 74.06 91 ASN A C 1
ATOM 760 O O . ASN A 1 91 ? -7.465 34.469 6.375 1 74.06 91 ASN A O 1
ATOM 764 N N . ILE A 1 92 ? -8.133 32.406 6.594 1 67 92 ILE A N 1
ATOM 765 C CA . ILE A 1 92 ? -9.531 32.781 6.738 1 67 92 ILE A CA 1
ATOM 766 C C . ILE A 1 92 ? -9.734 33.531 8.062 1 67 92 ILE A C 1
ATOM 768 O O . ILE A 1 92 ? -10.422 34.562 8.117 1 67 92 ILE A O 1
ATOM 772 N N . LYS A 1 93 ? -9.133 33.125 9.07 1 71.31 93 LYS A N 1
ATOM 773 C CA . LYS A 1 93 ? -9.242 33.75 10.383 1 71.31 93 LYS A CA 1
ATOM 774 C C . LYS A 1 93 ? -8.617 35.156 10.375 1 71.31 93 LYS A C 1
ATOM 776 O O . LYS A 1 93 ? -9.156 36.094 10.992 1 71.31 93 LYS A O 1
ATOM 781 N N . HIS A 1 94 ? -7.598 35.375 9.695 1 71.19 94 HIS A N 1
ATOM 782 C CA . HIS A 1 94 ? -6.941 36.656 9.609 1 71.19 94 HIS A CA 1
ATOM 783 C C . HIS A 1 94 ? -7.762 37.656 8.773 1 71.19 94 HIS A C 1
ATOM 785 O O . HIS A 1 94 ? -7.676 38.875 8.969 1 71.19 94 HIS A O 1
ATOM 791 N N . MET A 1 95 ? -8.445 37.125 7.828 1 66 95 MET A N 1
ATOM 792 C CA . MET A 1 95 ? -9.281 38 7.012 1 66 95 MET A CA 1
ATOM 793 C C . MET A 1 95 ? -10.508 38.469 7.785 1 66 95 MET A C 1
ATOM 795 O O . MET A 1 95 ? -11.062 39.531 7.504 1 66 95 MET A O 1
ATOM 799 N N . LYS A 1 96 ? -10.992 37.75 8.602 1 64.31 96 LYS A N 1
ATOM 800 C CA . LYS A 1 96 ? -12.203 38.094 9.344 1 64.31 96 LYS A CA 1
ATOM 801 C C . LYS A 1 96 ? -11.883 39 10.531 1 64.31 96 LYS A C 1
ATOM 803 O O . LYS A 1 96 ? -12.797 39.5 11.18 1 64.31 96 LYS A O 1
ATOM 808 N N . LEU A 1 97 ? -10.703 39.188 10.859 1 48.69 97 LEU A N 1
ATOM 809 C CA . LEU A 1 97 ? -10.352 40.25 11.812 1 48.69 97 LEU A CA 1
ATOM 810 C C . LEU A 1 97 ? -9.977 41.531 11.086 1 48.69 97 LEU A C 1
ATOM 812 O O . LEU A 1 97 ? -9.367 41.5 10.016 1 48.69 97 LEU A O 1
ATOM 816 N N . MET B 1 1 ? -12.227 15.188 17.938 1 52.19 1 MET B N 1
ATOM 817 C CA . MET B 1 1 ? -12.547 15.781 16.656 1 52.19 1 MET B CA 1
ATOM 818 C C . MET B 1 1 ? -14.008 15.531 16.281 1 52.19 1 MET B C 1
ATOM 820 O O . MET B 1 1 ? -14.57 14.492 16.625 1 52.19 1 MET B O 1
ATOM 824 N N . ASP B 1 2 ? -14.75 16.516 15.805 1 62.84 2 ASP B N 1
ATOM 825 C CA . ASP B 1 2 ? -16.141 16.469 15.398 1 62.84 2 ASP B CA 1
ATOM 826 C C . ASP B 1 2 ? -16.375 15.438 14.305 1 62.84 2 ASP B C 1
ATOM 828 O O . ASP B 1 2 ? -15.547 15.297 13.398 1 62.84 2 ASP B O 1
ATOM 832 N N . LYS B 1 3 ? -17.219 14.555 14.516 1 71.19 3 LYS B N 1
ATOM 833 C CA . LYS B 1 3 ? -17.578 13.469 13.609 1 71.19 3 LYS B CA 1
ATOM 834 C C . LYS B 1 3 ? -17.734 13.977 12.18 1 71.19 3 LYS B C 1
ATOM 836 O O . LYS B 1 3 ? -17.328 13.305 11.227 1 71.19 3 LYS B O 1
ATOM 841 N N . ASP B 1 4 ? -18.234 15.109 12.109 1 67.56 4 ASP B N 1
ATOM 842 C CA . ASP B 1 4 ? -18.438 15.711 10.797 1 67.56 4 ASP B CA 1
ATOM 843 C C . ASP B 1 4 ? -17.094 16 10.117 1 67.56 4 ASP B C 1
ATOM 845 O O . ASP B 1 4 ? -16.938 15.781 8.922 1 67.56 4 ASP B O 1
ATOM 849 N N . PHE B 1 5 ? -16.156 16.469 10.992 1 68.69 5 PHE B N 1
ATOM 850 C CA . PHE B 1 5 ? -14.82 16.781 10.477 1 68.69 5 PHE B CA 1
ATOM 851 C C . PHE B 1 5 ? -14.102 15.5 10.062 1 68.69 5 PHE B C 1
ATOM 853 O O . PHE B 1 5 ? -13.492 15.445 8.992 1 68.69 5 PHE B O 1
ATOM 860 N N . GLU B 1 6 ? -14.344 14.453 10.789 1 71.88 6 GLU B N 1
ATOM 861 C CA . GLU B 1 6 ? -13.727 13.164 10.5 1 71.88 6 GLU B CA 1
ATOM 862 C C . GLU B 1 6 ? -14.258 12.578 9.203 1 71.88 6 GLU B C 1
ATOM 864 O O . GLU B 1 6 ? -13.492 12.047 8.391 1 71.88 6 GLU B O 1
ATOM 869 N N . ASP B 1 7 ? -15.539 12.781 9.031 1 75.25 7 ASP B N 1
ATOM 870 C CA . ASP B 1 7 ? -16.156 12.266 7.809 1 75.25 7 ASP B CA 1
ATOM 871 C C . ASP B 1 7 ? -15.672 13.031 6.582 1 75.25 7 ASP B C 1
ATOM 873 O O . ASP B 1 7 ? -15.438 12.445 5.527 1 75.25 7 ASP B O 1
ATOM 877 N N . THR B 1 8 ? -15.539 14.258 6.805 1 74 8 THR B N 1
ATOM 878 C CA . THR B 1 8 ? -15.047 15.094 5.711 1 74 8 THR B CA 1
ATOM 879 C C . THR B 1 8 ? -13.602 14.742 5.367 1 74 8 THR B C 1
ATOM 881 O O . THR B 1 8 ? -13.258 14.602 4.191 1 74 8 THR B O 1
ATOM 884 N N . VAL B 1 9 ? -12.883 14.484 6.363 1 73.19 9 VAL B N 1
ATOM 885 C CA . VAL B 1 9 ? -11.484 14.133 6.152 1 73.19 9 VAL B CA 1
ATOM 886 C C . VAL B 1 9 ? -11.391 12.773 5.461 1 73.19 9 VAL B C 1
ATOM 888 O O . VAL B 1 9 ? -10.586 12.594 4.543 1 73.19 9 VAL B O 1
ATOM 891 N N . LYS B 1 10 ? -12.266 11.938 5.902 1 77.69 10 LYS B N 1
ATOM 892 C CA . LYS B 1 10 ? -12.273 10.602 5.316 1 77.69 10 LYS B CA 1
ATOM 893 C C . LYS B 1 10 ? -12.578 10.656 3.822 1 77.69 10 LYS B C 1
ATOM 895 O O . LYS B 1 10 ? -11.922 9.984 3.023 1 77.69 10 LYS B O 1
ATOM 900 N N . TYR B 1 11 ? -13.641 11.453 3.576 1 79.12 11 TYR B N 1
ATOM 901 C CA . TYR B 1 11 ? -14 11.594 2.17 1 79.12 11 TYR B CA 1
ATOM 902 C C . TYR B 1 11 ? -12.859 12.203 1.369 1 79.12 11 TYR B C 1
ATOM 904 O O . TYR B 1 11 ? -12.523 11.711 0.288 1 79.12 11 TYR B O 1
ATOM 912 N N . PHE B 1 12 ? -12.328 13.227 1.874 1 81.31 12 PHE B N 1
ATOM 913 C CA . PHE B 1 12 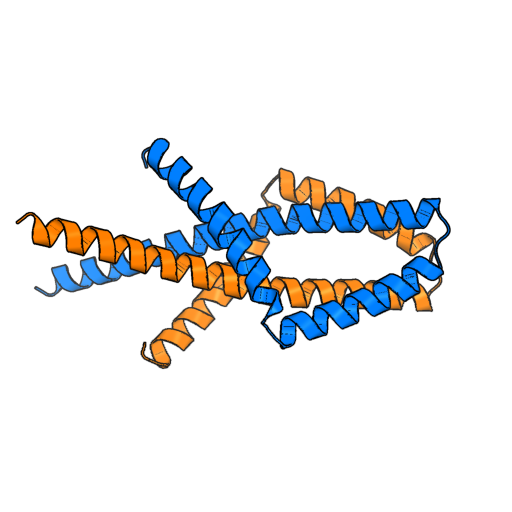? -11.203 13.891 1.229 1 81.31 12 PHE B CA 1
ATOM 914 C C . PHE B 1 12 ? -10.031 12.93 1.057 1 81.31 12 PHE B C 1
ATOM 916 O O . PHE B 1 12 ? -9.422 12.875 -0.013 1 81.31 12 PHE B O 1
ATOM 923 N N . MET B 1 13 ? -9.836 12.141 2.006 1 84.12 13 MET B N 1
ATOM 924 C CA . MET B 1 13 ? -8.734 11.188 2.002 1 84.12 13 MET B CA 1
ATOM 925 C C . MET B 1 13 ? -8.898 10.172 0.877 1 84.12 13 MET B C 1
ATOM 927 O O . MET B 1 13 ? -7.949 9.875 0.154 1 84.12 13 MET B O 1
ATOM 931 N N . GLU B 1 14 ? -10.07 9.672 0.744 1 83.81 14 GLU B N 1
ATOM 932 C CA . GLU B 1 14 ? -10.336 8.656 -0.272 1 83.81 14 GLU B CA 1
ATOM 933 C C . GLU B 1 14 ? -10.094 9.203 -1.676 1 83.81 14 GLU B C 1
ATOM 935 O O . GLU B 1 14 ? -9.523 8.516 -2.527 1 83.81 14 GLU B O 1
ATOM 940 N N . ARG B 1 15 ? -10.562 10.375 -1.786 1 83.94 15 ARG B N 1
ATOM 941 C CA . ARG B 1 15 ? -10.375 11.008 -3.088 1 83.94 15 ARG B CA 1
ATOM 942 C C . ARG B 1 15 ? -8.906 11.281 -3.361 1 83.94 15 ARG B C 1
ATOM 944 O O . ARG B 1 15 ? -8.43 11.102 -4.484 1 83.94 15 ARG B O 1
ATOM 951 N N . ARG B 1 16 ? -8.234 11.711 -2.377 1 85.12 16 ARG B N 1
ATOM 952 C CA . ARG B 1 16 ? -6.82 12.031 -2.518 1 85.12 16 ARG B CA 1
ATOM 953 C C . ARG B 1 16 ? -6 10.773 -2.789 1 85.12 16 ARG B C 1
ATOM 955 O O . ARG B 1 16 ? -5.109 10.781 -3.645 1 85.12 16 ARG B O 1
ATOM 962 N N . ILE B 1 17 ? -6.371 9.742 -2.102 1 86.75 17 ILE B N 1
ATOM 963 C CA . ILE B 1 17 ? -5.652 8.492 -2.281 1 86.75 17 ILE B CA 1
ATOM 964 C C . ILE B 1 17 ? -5.824 7.996 -3.717 1 86.75 17 ILE B C 1
ATOM 966 O O . ILE B 1 17 ? -4.859 7.566 -4.352 1 86.75 17 ILE B O 1
ATOM 970 N N . SER B 1 18 ? -7.059 8.078 -4.176 1 85.12 18 SER B N 1
ATOM 971 C CA . SER B 1 18 ? -7.324 7.684 -5.555 1 85.12 18 SER B CA 1
ATOM 972 C C . SER B 1 18 ? -6.465 8.484 -6.531 1 85.12 18 SER B C 1
ATOM 974 O O . SER B 1 18 ? -5.914 7.922 -7.48 1 85.12 18 SER B O 1
ATOM 976 N N . LYS B 1 19 ? -6.375 9.75 -6.273 1 87.31 19 LYS B N 1
ATOM 977 C CA . LYS B 1 19 ? -5.574 10.617 -7.137 1 87.31 19 LYS B CA 1
ATOM 978 C C . LYS B 1 19 ? -4.094 10.266 -7.051 1 87.31 19 LYS B C 1
ATOM 980 O O . LYS B 1 19 ? -3.391 10.266 -8.062 1 87.31 19 LYS B O 1
ATOM 985 N N . ILE B 1 20 ? -3.664 9.945 -5.91 1 88.06 20 ILE B N 1
ATOM 986 C CA . ILE B 1 20 ? -2.27 9.562 -5.699 1 88.06 20 ILE B CA 1
ATOM 987 C C . ILE B 1 20 ? -1.96 8.289 -6.48 1 88.06 20 ILE B C 1
ATOM 989 O O . ILE B 1 20 ? -0.947 8.211 -7.18 1 88.06 20 ILE B O 1
ATOM 993 N N . LEU B 1 21 ? -2.875 7.359 -6.363 1 86.31 21 LEU B N 1
ATOM 994 C CA . LEU B 1 21 ? -2.672 6.082 -7.043 1 86.31 21 LEU B CA 1
ATOM 995 C C . LEU B 1 21 ? -2.625 6.277 -8.555 1 86.31 21 LEU B C 1
ATOM 997 O O . LEU B 1 21 ? -1.817 5.648 -9.242 1 86.31 21 LEU B O 1
ATOM 1001 N N . LEU B 1 22 ? -3.469 7.145 -9.016 1 86.44 22 LEU B N 1
ATOM 1002 C CA . LEU B 1 22 ? -3.469 7.449 -10.445 1 86.44 22 LEU B CA 1
ATOM 1003 C C . LEU B 1 22 ? -2.148 8.094 -10.859 1 86.44 22 LEU B C 1
ATOM 1005 O O . LEU B 1 22 ? -1.607 7.773 -11.922 1 86.44 22 LEU B O 1
ATOM 1009 N N . ASN B 1 23 ? -1.657 8.906 -9.969 1 88.19 23 ASN B N 1
ATOM 1010 C CA . ASN B 1 23 ? -0.428 9.625 -10.281 1 88.19 23 ASN B CA 1
ATOM 1011 C C . ASN B 1 23 ? 0.798 8.727 -10.156 1 88.19 23 ASN B C 1
ATOM 1013 O O . ASN B 1 23 ? 1.866 9.047 -10.68 1 88.19 23 ASN B O 1
ATOM 1017 N N . LEU B 1 24 ? 0.65 7.711 -9.445 1 88.62 24 LEU B N 1
ATOM 1018 C CA . LEU B 1 24 ? 1.762 6.777 -9.297 1 88.62 24 LEU B CA 1
ATOM 1019 C C . LEU B 1 24 ? 2.162 6.188 -10.648 1 88.62 24 LEU B C 1
ATOM 1021 O O . LEU B 1 24 ? 3.305 5.766 -10.836 1 88.62 24 LEU B O 1
ATOM 1025 N N . LYS B 1 25 ? 1.238 6.188 -11.539 1 86.06 25 LYS B N 1
ATOM 1026 C CA . LYS B 1 25 ? 1.522 5.691 -12.883 1 86.06 25 LYS B CA 1
ATOM 1027 C C . LYS B 1 25 ? 2.596 6.531 -13.562 1 86.06 25 LYS B C 1
ATOM 1029 O O . LYS B 1 25 ? 3.234 6.078 -14.516 1 86.06 25 LYS B O 1
ATOM 1034 N N . ASN B 1 26 ? 2.713 7.73 -13.062 1 89.31 26 ASN B N 1
ATOM 1035 C CA . ASN B 1 26 ? 3.713 8.625 -13.633 1 89.31 26 ASN B CA 1
ATOM 1036 C C . ASN B 1 26 ? 5.07 8.453 -12.961 1 89.31 26 ASN B C 1
ATOM 1038 O O . ASN B 1 26 ? 6.055 9.07 -13.375 1 89.31 26 ASN B O 1
ATOM 1042 N N . ASN B 1 27 ? 5.152 7.711 -11.984 1 91.12 27 ASN B N 1
ATOM 1043 C CA . ASN B 1 27 ? 6.418 7.379 -11.336 1 91.12 27 ASN B CA 1
ATOM 1044 C C . ASN B 1 27 ? 7.152 6.273 -12.086 1 91.12 27 ASN B C 1
ATOM 1046 O O . ASN B 1 27 ? 6.664 5.148 -12.18 1 91.12 27 ASN B O 1
ATOM 1050 N N . ALA B 1 28 ? 8.305 6.633 -12.555 1 93.19 28 ALA B N 1
ATOM 1051 C CA . ALA B 1 28 ? 9.039 5.73 -13.43 1 93.19 28 ALA B CA 1
ATOM 1052 C C . ALA B 1 28 ? 9.398 4.43 -12.711 1 93.19 28 ALA B C 1
ATOM 1054 O O . ALA B 1 28 ? 9.25 3.344 -13.281 1 93.19 28 ALA B O 1
ATOM 1055 N N . GLU B 1 29 ? 9.891 4.59 -11.484 1 94.38 29 GLU B N 1
ATOM 1056 C CA . GLU B 1 29 ? 10.273 3.406 -10.719 1 94.38 29 GLU B CA 1
ATOM 1057 C C . GLU B 1 29 ? 9.07 2.516 -10.438 1 94.38 29 GLU B C 1
ATOM 1059 O O . GLU B 1 29 ? 9.141 1.295 -10.602 1 94.38 29 GLU B O 1
ATOM 1064 N N . TYR B 1 30 ? 8.023 3.055 -10.078 1 94.12 30 TYR B N 1
ATOM 1065 C CA . TYR B 1 30 ? 6.793 2.312 -9.812 1 94.12 30 TYR B CA 1
ATOM 1066 C C . TYR B 1 30 ? 6.316 1.582 -11.062 1 94.12 30 TYR B C 1
ATOM 1068 O O . TYR B 1 30 ? 5.934 0.411 -10.992 1 94.12 30 TYR B O 1
ATOM 1076 N N . ASN B 1 31 ? 6.34 2.254 -12.148 1 94.06 31 ASN B N 1
ATOM 1077 C CA . ASN B 1 31 ? 5.895 1.672 -13.414 1 94.06 31 ASN B CA 1
ATOM 1078 C C . ASN B 1 31 ? 6.77 0.492 -13.828 1 94.06 31 ASN B C 1
ATOM 1080 O O . ASN B 1 31 ? 6.266 -0.511 -14.336 1 94.06 31 ASN B O 1
ATOM 1084 N N . GLU B 1 32 ? 8.016 0.728 -13.633 1 96.44 32 GLU B N 1
ATOM 1085 C CA . GLU B 1 32 ? 8.914 -0.375 -13.953 1 96.44 32 GLU B CA 1
ATOM 1086 C C . GLU B 1 32 ? 8.594 -1.608 -13.109 1 96.44 32 GLU B C 1
ATOM 1088 O O . GLU B 1 32 ? 8.57 -2.729 -13.625 1 96.44 32 GLU B O 1
ATOM 1093 N N . LEU B 1 33 ? 8.414 -1.415 -11.867 1 96.06 33 LEU B N 1
ATOM 1094 C CA . LEU B 1 33 ? 8.062 -2.51 -10.969 1 96.06 33 LEU B CA 1
ATOM 1095 C C . LEU B 1 33 ? 6.738 -3.146 -11.391 1 96.06 33 LEU B C 1
ATOM 1097 O O . LEU B 1 33 ? 6.594 -4.371 -11.352 1 96.06 33 LEU B O 1
ATOM 1101 N N . LYS B 1 34 ? 5.773 -2.33 -11.797 1 94.25 34 LYS B N 1
ATOM 1102 C CA . LYS B 1 34 ? 4.48 -2.832 -12.25 1 94.25 34 LYS B CA 1
ATOM 1103 C C . LYS B 1 34 ? 4.637 -3.725 -13.477 1 94.25 34 LYS B C 1
ATOM 1105 O O . LYS B 1 34 ? 4.023 -4.789 -13.562 1 94.25 34 LYS B O 1
ATOM 1110 N N . ILE B 1 35 ? 5.418 -3.316 -14.391 1 95.81 35 ILE B N 1
ATOM 1111 C CA . ILE B 1 35 ? 5.676 -4.094 -15.594 1 95.81 35 ILE B CA 1
ATOM 1112 C C . ILE B 1 35 ? 6.332 -5.422 -15.227 1 95.81 35 ILE B C 1
ATOM 1114 O O . ILE B 1 35 ? 5.934 -6.477 -15.727 1 95.81 35 ILE B O 1
ATOM 1118 N N . ARG B 1 36 ? 7.324 -5.355 -14.359 1 96.38 36 ARG B N 1
ATOM 1119 C CA . ARG B 1 36 ? 8.023 -6.562 -13.93 1 96.38 36 ARG B CA 1
ATOM 1120 C C . ARG B 1 36 ? 7.07 -7.535 -13.25 1 96.38 36 ARG B C 1
ATOM 1122 O O . ARG B 1 36 ? 7.09 -8.734 -13.531 1 96.38 36 ARG B O 1
ATOM 1129 N N . SER B 1 37 ? 6.234 -7.043 -12.344 1 96.31 37 SER B N 1
ATOM 1130 C CA . SER B 1 37 ? 5.289 -7.91 -11.648 1 96.31 37 SER B CA 1
ATOM 1131 C C . SER B 1 37 ? 4.281 -8.523 -12.617 1 96.31 37 SER B C 1
ATOM 1133 O O . SER B 1 37 ? 3.939 -9.703 -12.508 1 96.31 37 SER B O 1
ATOM 1135 N N . ARG B 1 38 ? 3.828 -7.754 -13.602 1 95.56 38 ARG B N 1
ATOM 1136 C CA . ARG B 1 38 ? 2.881 -8.25 -14.594 1 95.56 38 ARG B CA 1
ATOM 1137 C C . ARG B 1 38 ? 3.5 -9.359 -15.43 1 95.56 38 ARG B C 1
ATOM 1139 O O . ARG B 1 38 ? 2.834 -10.344 -15.758 1 95.56 38 ARG B O 1
ATOM 1146 N N . ASN B 1 39 ? 4.734 -9.148 -15.812 1 96.81 39 ASN B N 1
ATOM 1147 C CA . ASN B 1 39 ? 5.43 -10.18 -16.578 1 96.81 39 ASN B CA 1
ATOM 1148 C C . ASN B 1 39 ? 5.5 -11.5 -15.812 1 96.81 39 ASN B C 1
ATOM 1150 O O . ASN B 1 39 ? 5.258 -12.562 -16.375 1 96.81 39 ASN B O 1
ATOM 1154 N N . ILE B 1 40 ? 5.797 -11.422 -14.609 1 96.06 40 ILE B N 1
ATOM 1155 C CA . ILE B 1 40 ? 5.898 -12.617 -13.789 1 96.06 40 ILE B CA 1
ATOM 1156 C C . ILE B 1 40 ? 4.512 -13.234 -13.594 1 96.06 40 ILE B C 1
ATOM 1158 O O . ILE B 1 40 ? 4.348 -14.453 -13.68 1 96.06 40 ILE B O 1
ATOM 1162 N N . GLU B 1 41 ? 3.521 -12.352 -13.266 1 95.56 41 GLU B N 1
ATOM 1163 C CA . GLU B 1 41 ? 2.137 -12.797 -13.164 1 95.56 41 GLU B CA 1
ATOM 1164 C C . GLU B 1 41 ? 1.717 -13.602 -14.391 1 95.56 41 GLU B C 1
ATOM 1166 O O . GLU B 1 41 ? 1.137 -14.68 -14.266 1 95.56 41 GLU B O 1
ATOM 1171 N N . ASN B 1 42 ? 2.02 -13.141 -15.555 1 95.75 42 ASN B N 1
ATOM 1172 C CA . ASN B 1 42 ? 1.673 -13.82 -16.797 1 95.75 42 ASN B CA 1
ATOM 1173 C C . ASN B 1 42 ? 2.35 -15.188 -16.891 1 95.75 42 ASN B C 1
ATOM 1175 O O . ASN B 1 42 ? 1.728 -16.156 -17.312 1 95.75 42 ASN B O 1
ATOM 1179 N N . LYS B 1 43 ? 3.613 -15.211 -16.562 1 95.06 43 LYS B N 1
ATOM 1180 C CA . LYS B 1 43 ? 4.348 -16.469 -16.594 1 95.06 43 LYS B CA 1
ATOM 1181 C C . LYS B 1 43 ? 3.715 -17.5 -15.656 1 95.06 43 LYS B C 1
ATOM 1183 O O . LYS B 1 43 ? 3.574 -18.672 -16.016 1 95.06 43 LYS B O 1
ATOM 1188 N N . ILE B 1 44 ? 3.314 -17.047 -14.477 1 94.5 44 ILE B N 1
ATOM 1189 C CA . ILE B 1 44 ? 2.711 -17.938 -13.484 1 94.5 44 ILE B CA 1
ATOM 1190 C C . ILE B 1 44 ? 1.325 -18.359 -13.961 1 94.5 44 ILE B C 1
ATOM 1192 O O . ILE B 1 44 ? 0.986 -19.547 -13.906 1 94.5 44 ILE B O 1
ATOM 1196 N N . MET B 1 45 ? 0.549 -17.422 -14.43 1 93.62 45 MET B N 1
ATOM 1197 C CA . MET B 1 45 ? -0.805 -17.703 -14.914 1 93.62 45 MET B CA 1
ATOM 1198 C C . MET B 1 45 ? -0.795 -18.75 -16.016 1 93.62 45 MET B C 1
ATOM 1200 O O . MET B 1 45 ? -1.688 -19.594 -16.062 1 93.62 45 MET B O 1
ATOM 1204 N N . ASN B 1 46 ? 0.217 -18.719 -16.797 1 94.31 46 ASN B N 1
ATOM 1205 C CA . ASN B 1 46 ? 0.315 -19.656 -17.922 1 94.31 46 ASN B CA 1
ATOM 1206 C C . ASN B 1 46 ? 0.6 -21.078 -17.453 1 94.31 46 ASN B C 1
ATOM 1208 O O . ASN B 1 46 ? 0.404 -22.031 -18.203 1 94.31 46 ASN B O 1
ATOM 1212 N N . LYS B 1 47 ? 1.095 -21.156 -16.266 1 92.19 47 LYS B N 1
ATOM 1213 C CA . LYS B 1 47 ? 1.418 -22.469 -15.727 1 92.19 47 LYS B CA 1
ATOM 1214 C C . LYS B 1 47 ? 0.231 -23.062 -14.969 1 92.19 47 LYS B C 1
ATOM 1216 O O . LYS B 1 47 ? 0.216 -24.266 -14.664 1 92.19 47 LYS B O 1
ATOM 1221 N N . LEU B 1 48 ? -0.743 -22.297 -14.672 1 93.31 48 LEU B N 1
ATOM 1222 C CA . LEU B 1 48 ? -1.876 -22.688 -13.844 1 93.31 48 LEU B CA 1
ATOM 1223 C C . LEU B 1 48 ? -3.07 -23.094 -14.703 1 93.31 48 LEU B C 1
ATOM 1225 O O . LEU B 1 48 ? -3.258 -22.547 -15.797 1 93.31 48 LEU B O 1
ATOM 1229 N N . ASN B 1 49 ? -3.814 -24.078 -14.273 1 94.06 49 ASN B N 1
ATOM 1230 C CA . ASN B 1 49 ? -5.078 -24.391 -14.945 1 94.06 49 ASN B CA 1
ATOM 1231 C C . ASN B 1 49 ? -6.148 -23.359 -14.602 1 94.06 49 ASN B C 1
ATOM 1233 O O . ASN B 1 49 ? -5.902 -22.422 -13.828 1 94.06 49 ASN B O 1
ATOM 1237 N N . SER B 1 50 ? -7.332 -23.422 -15.172 1 94.69 50 SER B N 1
ATOM 1238 C CA . SER B 1 50 ? -8.359 -22.391 -15.062 1 94.69 50 SER B CA 1
ATOM 1239 C C . SER B 1 50 ? -8.773 -22.172 -13.609 1 94.69 50 SER B C 1
ATOM 1241 O O . SER B 1 50 ? -8.969 -21.031 -13.18 1 94.69 50 SER B O 1
ATOM 1243 N N . GLU B 1 51 ? -8.984 -23.219 -12.828 1 93.81 51 GLU B N 1
ATOM 1244 C CA . GLU B 1 51 ? -9.359 -23.109 -11.422 1 93.81 51 GLU B CA 1
ATOM 1245 C C . GLU B 1 51 ? -8.281 -22.391 -10.625 1 93.81 51 GLU B C 1
ATOM 1247 O O . GLU B 1 51 ? -8.578 -21.516 -9.805 1 93.81 51 GLU B O 1
ATOM 1252 N N . GLU B 1 52 ? -7.074 -22.766 -10.953 1 91.94 52 GLU B N 1
ATOM 1253 C CA . GLU B 1 52 ? -5.934 -22.172 -10.25 1 91.94 52 GLU B CA 1
ATOM 1254 C C . GLU B 1 52 ? -5.715 -20.719 -10.664 1 91.94 52 GLU B C 1
ATOM 1256 O O . GLU B 1 52 ? -5.309 -19.891 -9.852 1 91.94 52 GLU B O 1
ATOM 1261 N N . GLN B 1 53 ? -6 -20.406 -11.914 1 95 53 GLN B N 1
ATOM 1262 C CA . GLN B 1 53 ? -5.969 -19.031 -12.359 1 95 53 GLN B CA 1
ATOM 1263 C C . GLN B 1 53 ? -6.98 -18.172 -11.602 1 95 53 GLN B C 1
ATOM 1265 O O . GLN B 1 53 ? -6.684 -17.047 -11.203 1 95 53 GLN B O 1
ATOM 1270 N N . ASN B 1 54 ? -8.078 -18.75 -11.383 1 95.69 54 ASN B N 1
ATOM 1271 C CA . ASN B 1 54 ? -9.102 -18.031 -10.625 1 95.69 54 ASN B CA 1
ATOM 1272 C C . ASN B 1 54 ? -8.672 -17.797 -9.18 1 95.69 54 ASN B C 1
ATOM 1274 O O . ASN B 1 54 ? -8.969 -16.75 -8.602 1 95.69 54 ASN B O 1
ATOM 1278 N N . LEU B 1 55 ? -8.008 -18.766 -8.625 1 94.5 55 LEU B N 1
ATOM 1279 C CA . LEU B 1 55 ? -7.477 -18.625 -7.277 1 94.5 55 LEU B CA 1
ATOM 1280 C C . LEU B 1 55 ? -6.461 -17.484 -7.219 1 94.5 55 LEU B C 1
ATOM 1282 O O . LEU B 1 55 ? -6.449 -16.703 -6.262 1 94.5 55 LEU B O 1
ATOM 1286 N N . PHE B 1 56 ? -5.648 -17.359 -8.234 1 95.69 56 PHE B N 1
ATOM 1287 C CA . PHE B 1 56 ? -4.637 -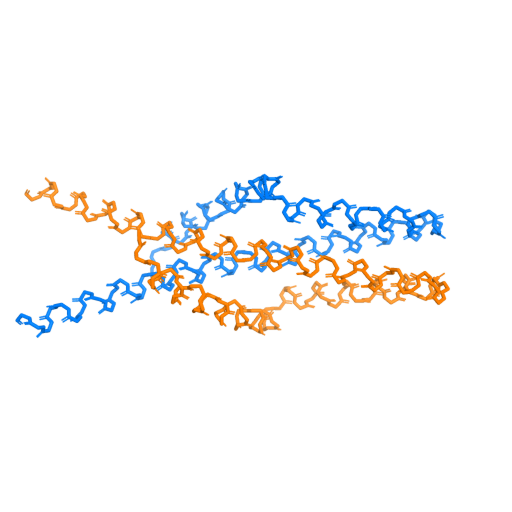16.312 -8.305 1 95.69 56 PHE B CA 1
ATOM 1288 C C . PHE B 1 56 ? -5.285 -14.945 -8.398 1 95.69 56 PHE B C 1
ATOM 1290 O O . PHE B 1 56 ? -4.844 -13.992 -7.746 1 95.69 56 PHE B O 1
ATOM 1297 N N . ILE B 1 57 ? -6.324 -14.859 -9.156 1 95.81 57 ILE B N 1
ATOM 1298 C CA . ILE B 1 57 ? -7.059 -13.609 -9.289 1 95.81 57 ILE B CA 1
ATOM 1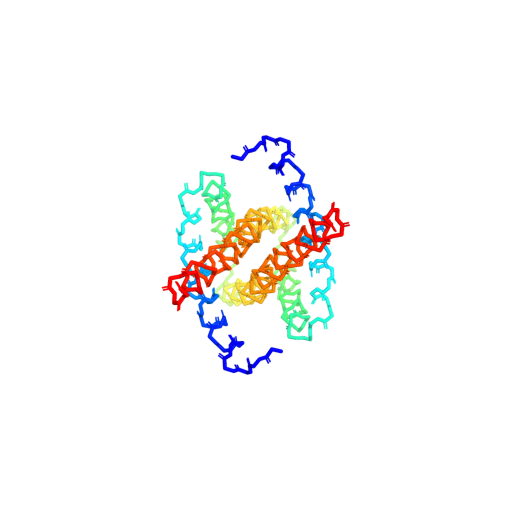299 C C . ILE B 1 57 ? -7.652 -13.211 -7.938 1 95.81 57 ILE B C 1
ATOM 1301 O O . ILE B 1 57 ? -7.574 -12.047 -7.539 1 95.81 57 ILE B O 1
ATOM 1305 N N . LYS B 1 58 ? -8.203 -14.164 -7.227 1 96.31 58 LYS B N 1
ATOM 1306 C CA . LYS B 1 58 ? -8.734 -13.898 -5.895 1 96.31 58 LYS B CA 1
ATOM 1307 C C . LYS B 1 58 ? -7.641 -13.422 -4.945 1 96.31 58 LYS B C 1
ATOM 1309 O O . LYS B 1 58 ? -7.859 -12.523 -4.137 1 96.31 58 LYS B O 1
ATOM 1314 N N . TYR B 1 59 ? -6.48 -14.055 -5.074 1 96.75 59 TYR B N 1
ATOM 1315 C CA . TYR B 1 59 ? -5.305 -13.672 -4.301 1 96.75 59 TYR B CA 1
ATOM 1316 C C . TYR B 1 59 ? -4.957 -12.203 -4.531 1 96.75 59 TYR B C 1
ATOM 1318 O O . TYR B 1 59 ? -4.742 -11.453 -3.578 1 96.75 59 TYR B O 1
ATOM 1326 N N . GLU B 1 60 ? -4.934 -11.797 -5.762 1 94.31 60 GLU B N 1
ATOM 1327 C CA . GLU B 1 60 ? -4.6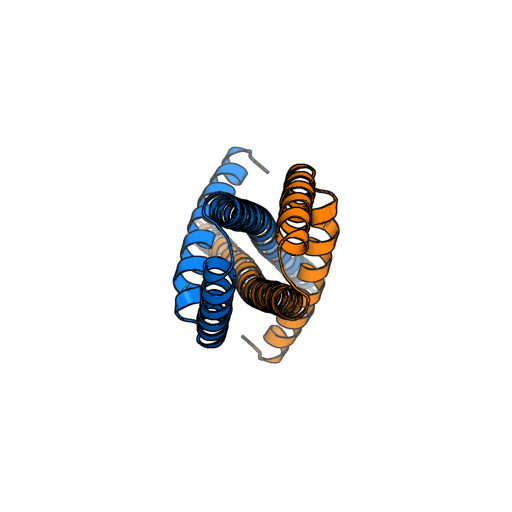21 -10.414 -6.109 1 94.31 60 GLU B CA 1
ATOM 1328 C C . GLU B 1 60 ? -5.68 -9.453 -5.566 1 94.31 60 GLU B C 1
ATOM 1330 O O . GLU B 1 60 ? -5.352 -8.359 -5.098 1 94.31 60 GLU B O 1
ATOM 1335 N N . ASP B 1 61 ? -6.93 -9.852 -5.645 1 95.06 61 ASP B N 1
ATOM 1336 C CA . ASP B 1 61 ? -8.023 -9.039 -5.125 1 95.06 61 ASP B CA 1
ATOM 1337 C C . ASP B 1 61 ? -7.863 -8.789 -3.627 1 95.06 61 ASP B C 1
ATOM 1339 O O . ASP B 1 61 ? -8.078 -7.676 -3.148 1 95.06 61 ASP B O 1
ATOM 1343 N N . ILE B 1 62 ? -7.547 -9.773 -2.936 1 95.75 62 ILE B N 1
ATOM 1344 C CA . ILE B 1 62 ? -7.371 -9.68 -1.49 1 95.75 62 ILE B CA 1
ATOM 1345 C C . ILE B 1 62 ? -6.191 -8.758 -1.178 1 95.75 62 ILE B C 1
ATOM 1347 O O . ILE B 1 62 ? -6.262 -7.941 -0.253 1 95.75 62 ILE B O 1
ATOM 1351 N N . LEU B 1 63 ? -5.098 -8.867 -1.942 1 93.12 63 LEU B N 1
ATOM 1352 C CA . LEU B 1 63 ? -3.943 -7.992 -1.764 1 93.12 63 LEU B CA 1
ATOM 1353 C C . LEU B 1 63 ? -4.332 -6.535 -1.973 1 93.12 63 LEU B C 1
ATOM 1355 O O . LEU B 1 63 ? -3.867 -5.652 -1.247 1 93.12 63 LEU B O 1
ATOM 1359 N N . ASP B 1 64 ? -5.176 -6.227 -2.961 1 90.19 64 ASP B N 1
ATOM 1360 C CA . ASP B 1 64 ? -5.648 -4.871 -3.227 1 90.19 64 ASP B CA 1
ATOM 1361 C C . ASP B 1 64 ? -6.457 -4.328 -2.047 1 90.19 64 ASP B C 1
ATOM 1363 O O . ASP B 1 64 ? -6.332 -3.156 -1.69 1 90.19 64 ASP B O 1
ATOM 1367 N N . GLU B 1 65 ? -7.242 -5.141 -1.467 1 91.5 65 GLU B N 1
ATOM 1368 C CA . GLU B 1 65 ? -8.016 -4.734 -0.298 1 91.5 65 GLU B CA 1
ATOM 1369 C C . GLU B 1 65 ? -7.102 -4.406 0.882 1 91.5 65 GLU B C 1
ATOM 1371 O O . GLU B 1 65 ? -7.332 -3.43 1.598 1 91.5 65 GLU B O 1
ATOM 1376 N N . GLN B 1 66 ? -6.102 -5.227 1.107 1 91.31 66 GLN B N 1
ATOM 1377 C CA . GLN B 1 66 ? -5.117 -4.953 2.146 1 91.31 66 GLN B CA 1
ATOM 1378 C C . GLN B 1 66 ? -4.422 -3.615 1.914 1 91.31 66 GLN B C 1
ATOM 1380 O O . GLN B 1 66 ? -4.227 -2.84 2.852 1 91.31 66 GLN B O 1
ATOM 1385 N N . LEU B 1 67 ? -4.086 -3.377 0.698 1 89 67 LEU B N 1
ATOM 1386 C CA . LEU B 1 67 ? -3.414 -2.139 0.316 1 89 67 LEU B CA 1
ATOM 1387 C C . LEU B 1 67 ? -4.297 -0.93 0.604 1 89 67 LEU B C 1
ATOM 1389 O O . LEU B 1 67 ? -3.814 0.092 1.098 1 89 67 LEU B O 1
ATOM 1393 N N . ASP B 1 68 ? -5.527 -1.067 0.277 1 87.75 68 ASP B N 1
ATOM 1394 C CA . ASP B 1 68 ? -6.461 0.024 0.531 1 87.75 68 ASP B CA 1
ATOM 1395 C C . ASP B 1 68 ? -6.492 0.388 2.014 1 87.75 68 ASP B C 1
ATOM 1397 O O . ASP B 1 68 ? -6.48 1.568 2.369 1 87.75 68 ASP B O 1
ATOM 1401 N N . ILE B 1 69 ? -6.543 -0.584 2.84 1 89.62 69 ILE B N 1
ATOM 1402 C CA . ILE B 1 69 ? -6.578 -0.357 4.281 1 89.62 69 ILE B CA 1
ATOM 1403 C C . ILE B 1 69 ? -5.285 0.323 4.727 1 89.62 69 ILE B C 1
ATOM 1405 O O . ILE B 1 69 ? -5.32 1.311 5.469 1 89.62 69 ILE B O 1
ATOM 1409 N N . ALA B 1 70 ? -4.164 -0.189 4.277 1 89.88 70 ALA B N 1
ATOM 1410 C CA . ALA B 1 70 ? -2.863 0.363 4.648 1 89.88 70 ALA B CA 1
ATOM 1411 C C . ALA B 1 70 ? -2.732 1.812 4.188 1 89.88 70 ALA B C 1
ATOM 1413 O O . ALA B 1 70 ? -2.287 2.674 4.953 1 89.88 70 ALA B O 1
ATOM 1414 N N . MET B 1 71 ? -3.145 2.109 3.002 1 88.44 71 MET B N 1
ATOM 1415 C CA . MET B 1 71 ? -3.037 3.451 2.436 1 88.44 71 MET B CA 1
ATOM 1416 C C . MET B 1 71 ? -3.885 4.445 3.225 1 88.44 71 MET B C 1
ATOM 1418 O O . MET B 1 71 ? -3.463 5.578 3.459 1 88.44 71 MET B O 1
ATOM 1422 N N . GLY B 1 72 ? -5.035 4.027 3.543 1 88.75 72 GLY B N 1
ATOM 1423 C CA . GLY B 1 72 ? -5.871 4.883 4.371 1 88.75 72 GLY B CA 1
ATOM 1424 C C . GLY B 1 72 ? -5.238 5.23 5.703 1 88.75 72 GLY B C 1
ATOM 1425 O O . GLY B 1 72 ? -5.238 6.395 6.113 1 88.75 72 GLY B O 1
ATOM 1426 N N . LYS B 1 73 ? -4.703 4.238 6.32 1 89.19 73 LYS B N 1
ATOM 1427 C CA . LYS B 1 73 ? -4.047 4.434 7.609 1 89.19 73 LYS B CA 1
ATOM 1428 C C . LYS B 1 73 ? -2.814 5.324 7.473 1 89.19 73 LYS B C 1
ATOM 1430 O O . LYS B 1 73 ? -2.553 6.172 8.328 1 89.19 73 LYS B O 1
ATOM 1435 N N . ILE B 1 74 ? -2.115 5.117 6.445 1 91.56 74 ILE B N 1
ATOM 1436 C CA . ILE B 1 74 ? -0.881 5.863 6.223 1 91.56 74 ILE B CA 1
ATOM 1437 C C . ILE B 1 74 ? -1.208 7.332 5.949 1 91.56 74 ILE B C 1
ATOM 1439 O O . ILE B 1 74 ? -0.574 8.227 6.508 1 91.56 74 ILE B O 1
ATOM 1443 N N . TYR B 1 75 ? -2.141 7.574 5.129 1 91 75 TYR B N 1
ATOM 1444 C CA . TYR B 1 75 ? -2.562 8.945 4.855 1 91 75 TYR B CA 1
ATOM 1445 C C . TYR B 1 75 ? -2.99 9.648 6.137 1 91 75 TYR B C 1
ATOM 1447 O O . TYR B 1 75 ? -2.555 10.773 6.41 1 91 75 TYR B O 1
ATOM 1455 N N . LYS B 1 76 ? -3.871 9.023 6.863 1 88.31 76 LYS B N 1
ATOM 1456 C CA . LYS B 1 76 ? -4.367 9.594 8.109 1 88.31 76 LYS B CA 1
ATOM 1457 C C . LYS B 1 76 ? -3.221 9.906 9.07 1 88.31 76 LYS B C 1
ATOM 1459 O O . LYS B 1 76 ? -3.205 10.961 9.703 1 88.31 76 LYS B O 1
ATOM 1464 N N . THR B 1 77 ? -2.295 9.023 9.164 1 88 77 THR B N 1
ATOM 1465 C CA . THR B 1 77 ? -1.162 9.211 10.062 1 88 77 THR B CA 1
ATOM 1466 C C . THR B 1 77 ? -0.306 10.391 9.609 1 88 77 THR B C 1
ATOM 1468 O O . THR B 1 77 ? 0.119 11.211 10.43 1 88 77 THR B O 1
ATOM 1471 N N . GLY B 1 78 ? -0.018 10.438 8.297 1 87.62 78 GLY B N 1
ATOM 1472 C CA . GLY B 1 78 ? 0.689 11.594 7.785 1 87.62 78 GLY B CA 1
ATOM 1473 C C . GLY B 1 78 ? -0.008 12.906 8.094 1 87.62 78 GLY B C 1
ATOM 1474 O O . GLY B 1 78 ? 0.633 13.875 8.508 1 87.62 78 GLY B O 1
ATOM 1475 N N . PHE B 1 79 ? -1.26 12.938 7.945 1 86.25 79 PHE B N 1
ATOM 1476 C CA . PHE B 1 79 ? -2.09 14.102 8.227 1 86.25 79 PHE B CA 1
ATOM 1477 C C . PHE B 1 79 ? -1.999 14.492 9.695 1 86.25 79 PHE B C 1
ATOM 1479 O O . PHE B 1 79 ? -1.756 15.656 10.023 1 86.25 79 PHE B O 1
ATOM 1486 N N . GLU B 1 80 ? -2.121 13.547 10.547 1 86.06 80 GLU B N 1
ATOM 1487 C CA . GLU B 1 80 ? -2.105 13.789 11.984 1 86.06 80 GLU B CA 1
ATOM 1488 C C . GLU B 1 80 ? -0.725 14.242 12.453 1 86.06 80 GLU B C 1
ATOM 1490 O O . GLU B 1 80 ? -0.61 15.086 13.336 1 86.06 80 GLU B O 1
ATOM 1495 N N . ASP B 1 81 ? 0.293 13.633 11.898 1 85.88 81 ASP B N 1
ATOM 1496 C CA . ASP B 1 81 ? 1.653 14.008 12.273 1 85.88 81 ASP B CA 1
ATOM 1497 C C . ASP B 1 81 ? 1.941 15.461 11.922 1 85.88 81 ASP B C 1
ATOM 1499 O O . ASP B 1 81 ? 2.627 16.156 12.672 1 85.88 81 ASP B O 1
ATOM 1503 N N . SER B 1 82 ? 1.478 15.836 10.805 1 85.62 82 SER B N 1
ATOM 1504 C CA . SER B 1 82 ? 1.668 17.219 10.406 1 85.62 82 SER B CA 1
ATOM 1505 C C . SER B 1 82 ? 1.025 18.188 11.406 1 85.62 82 SER B C 1
ATOM 1507 O O . SER B 1 82 ? 1.628 19.188 11.789 1 85.62 82 SER B O 1
ATOM 1509 N N . ILE B 1 83 ? -0.168 17.875 11.859 1 83.19 83 ILE B N 1
ATOM 1510 C CA . ILE B 1 83 ? -0.875 18.703 12.836 1 83.19 83 ILE B CA 1
ATOM 1511 C C . ILE B 1 83 ? -0.07 18.766 14.133 1 83.19 83 ILE B C 1
ATOM 1513 O O . ILE B 1 83 ? 0.08 19.828 14.727 1 83.19 83 ILE B O 1
ATOM 1517 N N . LYS B 1 84 ? 0.452 17.656 14.523 1 82.69 84 LYS B N 1
ATOM 1518 C CA . LYS B 1 84 ? 1.233 17.594 15.758 1 82.69 84 LYS B CA 1
ATOM 1519 C C . LYS B 1 84 ? 2.494 18.438 15.648 1 82.69 84 LYS B C 1
ATOM 1521 O O . LYS B 1 84 ? 2.859 19.141 16.594 1 82.69 84 LYS B O 1
ATOM 1526 N N . ILE B 1 85 ? 3.113 18.391 14.57 1 79.5 85 ILE B N 1
ATOM 1527 C CA . ILE B 1 85 ? 4.34 19.156 14.352 1 79.5 85 ILE B CA 1
ATOM 1528 C C . ILE B 1 85 ? 4.02 20.656 14.328 1 79.5 85 ILE B C 1
ATOM 1530 O O . ILE B 1 85 ? 4.711 21.453 14.969 1 79.5 85 ILE B O 1
ATOM 1534 N N . ILE B 1 86 ? 3.043 21 13.68 1 79 86 ILE B N 1
ATOM 1535 C CA . ILE B 1 86 ? 2.662 22.406 13.578 1 79 86 ILE B CA 1
ATOM 1536 C C . ILE B 1 86 ? 2.281 22.938 14.953 1 79 86 ILE B C 1
ATOM 1538 O O . ILE B 1 86 ? 2.676 24.047 15.328 1 79 86 ILE B O 1
ATOM 1542 N N . ASN B 1 87 ? 1.523 22.094 15.633 1 77.5 87 ASN B N 1
ATOM 1543 C CA . ASN B 1 87 ? 1.152 22.484 16.984 1 77.5 87 ASN B CA 1
ATOM 1544 C C . ASN B 1 87 ? 2.375 22.578 17.906 1 77.5 87 ASN B C 1
ATOM 1546 O O . ASN B 1 87 ? 2.451 23.469 18.75 1 77.5 87 ASN B O 1
ATOM 1550 N N . GLY B 1 88 ? 3.258 21.719 17.703 1 69.38 88 GLY B N 1
ATOM 1551 C CA . GLY B 1 88 ? 4.5 21.781 18.453 1 69.38 88 GLY B CA 1
ATOM 1552 C C . GLY B 1 88 ? 5.309 23.031 18.156 1 69.38 88 GLY B C 1
ATOM 1553 O O . GLY B 1 88 ? 5.832 23.656 19.078 1 69.38 88 GLY B O 1
ATOM 1554 N N . ILE B 1 89 ? 5.395 23.391 16.984 1 69.5 89 ILE B N 1
ATOM 1555 C CA . ILE B 1 89 ? 6.133 24.578 16.562 1 69.5 89 ILE B CA 1
ATOM 1556 C C . ILE B 1 89 ? 5.453 25.828 17.125 1 69.5 89 ILE B C 1
ATOM 1558 O O . ILE B 1 89 ? 6.125 26.734 17.609 1 69.5 89 ILE B O 1
ATOM 1562 N N . LYS B 1 90 ? 4.176 25.859 17.156 1 74.12 90 LYS B N 1
ATOM 1563 C CA . LYS B 1 90 ? 3.424 27 17.688 1 74.12 90 LYS B CA 1
ATOM 1564 C C . LYS B 1 90 ? 3.635 27.141 19.188 1 74.12 90 LYS B C 1
ATOM 1566 O O . LYS B 1 90 ? 3.793 28.266 19.688 1 74.12 90 LYS B O 1
ATOM 1571 N N . ASN B 1 91 ? 3.678 26.031 19.781 1 73.12 91 ASN B N 1
ATOM 1572 C CA . ASN B 1 91 ? 3.875 26.047 21.234 1 73.12 91 ASN B CA 1
ATOM 1573 C C . ASN B 1 91 ? 5.266 26.562 21.609 1 73.12 91 ASN B C 1
ATOM 1575 O O . ASN B 1 91 ? 5.418 27.297 22.578 1 73.12 91 ASN B O 1
ATOM 1579 N N . ILE B 1 92 ? 6.191 26.203 20.859 1 66.06 92 ILE B N 1
ATOM 1580 C CA . ILE B 1 92 ? 7.559 26.656 21.109 1 66.06 92 ILE B CA 1
ATOM 1581 C C . ILE B 1 92 ? 7.672 28.156 20.844 1 66.06 92 ILE B C 1
ATOM 1583 O O . ILE B 1 92 ? 8.297 28.875 21.609 1 66.06 92 ILE B O 1
ATOM 1587 N N . LYS B 1 93 ? 7.09 28.641 19.875 1 70.75 93 LYS B N 1
ATOM 1588 C CA . LYS B 1 93 ? 7.117 30.062 19.531 1 70.75 93 LYS B CA 1
ATOM 1589 C C . LYS B 1 93 ? 6.406 30.891 20.594 1 70.75 93 LYS B C 1
ATOM 1591 O O . LYS B 1 93 ? 6.855 31.984 20.938 1 70.75 93 LYS B O 1
ATOM 1596 N N . HIS B 1 94 ? 5.395 30.438 21.172 1 70.62 94 HIS B N 1
ATOM 1597 C CA . HIS B 1 94 ? 4.66 31.156 22.203 1 70.62 94 HIS B CA 1
ATOM 1598 C C . HIS B 1 94 ? 5.434 31.172 23.516 1 70.62 94 HIS B C 1
ATOM 1600 O O . HIS B 1 94 ? 5.262 32.094 24.328 1 70.62 94 HIS B O 1
ATOM 1606 N N . MET B 1 95 ? 6.191 30.156 23.719 1 65.19 95 MET B N 1
ATOM 1607 C CA . MET B 1 95 ? 6.992 30.141 24.938 1 65.19 95 MET B CA 1
ATOM 1608 C C . MET B 1 95 ? 8.164 31.109 24.844 1 65.19 95 MET B C 1
ATOM 1610 O O . MET B 1 95 ? 8.664 31.594 25.859 1 65.19 95 MET B O 1
ATOM 1614 N N . LYS B 1 96 ? 8.648 31.328 23.781 1 63.94 96 LYS B N 1
ATOM 1615 C CA . LYS B 1 96 ? 9.812 32.188 23.609 1 63.94 96 LYS B CA 1
ATOM 1616 C C . LYS B 1 96 ? 9.398 33.656 23.531 1 63.94 96 LYS B C 1
ATOM 1618 O O . LYS B 1 96 ? 10.25 34.562 23.562 1 63.94 96 LYS B O 1
ATOM 1623 N N . LEU B 1 97 ? 8.188 33.969 23.453 1 48.31 97 LEU B N 1
ATOM 1624 C CA . LEU B 1 97 ? 7.738 35.344 23.641 1 48.31 97 LEU B CA 1
ATOM 1625 C C . LEU B 1 97 ? 7.305 35.562 25.078 1 48.31 97 LEU B C 1
ATOM 1627 O O . LEU B 1 97 ? 6.742 34.688 25.719 1 48.31 97 LEU B O 1
#

pLDDT: mean 85.85, std 10.52, range [48.31, 96.81]

Secondary structure (DSSP, 8-state):
--HHHHHHHHHHHHHHHHHHHHHHTT-HHHHHHHHHHHHHHHHHHTTS-HHHHHHHHHHHHHHHHHHHHHHHHHHHHHHHHHHHHHHHHHHHHHHH-/--HHHHHHHHHHHHHHHHHHHHHHTT-HHHHHHHHHHHHHHHHHHTTS-HHHHHHHHHHHHHHHHHHHHHHHHHHHHHHHHHHHHHHHHHHHHHHH-

Radius of gyration: 20.62 Å; Cα contacts (8 Å, |Δi|>4): 122; chains: 2; bounding box: 36×67×43 Å

Solvent-accessible surface area (backbone atoms only — not comparable to full-atom values): 10184 Å² total; per-residue (Å²): 131,57,66,68,57,52,50,49,48,50,52,52,45,54,54,47,48,52,50,49,58,62,51,42,65,73,33,66,69,47,40,51,40,50,51,53,34,49,54,43,50,51,59,52,45,72,73,40,55,74,71,53,38,52,49,50,52,52,34,52,52,38,51,52,53,43,48,52,54,51,46,53,53,38,21,53,47,23,24,52,50,38,51,52,49,53,52,50,52,51,51,53,56,58,65,74,97,131,58,65,68,57,53,49,50,47,48,53,51,45,53,54,49,50,52,50,49,60,60,50,42,66,72,34,67,69,48,40,51,39,50,53,53,34,49,54,44,48,50,58,52,46,72,72,41,55,73,71,52,38,52,48,50,52,50,34,52,52,39,52,52,54,45,48,52,55,51,48,53,52,38,21,53,50,22,23,50,51,37,52,49,49,51,51,49,52,51,53,53,56,57,66,75,97

Foldseek 3Di:
DDPVVVVVVLVVQVVVLVVVVVCCCVPPVSVVVVVVVVVVLVVVCVVDDPVVNVVVVVVVVVVVVVVVVVSSVVSVVVVVVVVVVVVVVVVVVVVVD/DDPVVVVVVLVVQVVVLVVVVVCCCVPPVSVVVVVVVVVVLVVVCVVDDPVVNVVVVVVVVVVVVVVVVVSSVVSVVVVVVVVVVVVVVVVVVVVVD